Protein AF-A0A524JXN1-F1 (afdb_monomer)

Solvent-accessible surface area (backbone atoms only — not comparable to full-atom values): 16063 Å² total; per-residue (Å²): 134,87,81,88,83,81,81,78,78,77,78,81,75,82,72,80,74,78,75,79,72,77,83,69,87,77,43,35,33,44,43,45,56,36,67,50,57,51,74,46,39,46,63,44,69,42,72,39,38,37,41,40,37,26,65,34,93,57,58,44,19,56,93,66,40,25,27,41,31,38,32,37,18,35,86,88,64,50,80,74,42,74,84,53,71,78,37,71,47,94,59,74,28,41,55,76,33,71,41,75,52,75,44,83,42,68,55,98,61,77,64,46,61,36,35,32,42,35,33,44,31,34,71,98,76,46,46,29,63,83,72,58,20,44,59,26,62,34,36,38,40,36,38,62,52,86,41,73,68,47,40,70,74,66,42,86,61,77,74,84,78,88,41,70,73,65,44,52,46,56,52,55,53,49,43,52,52,66,62,26,54,37,65,53,98,87,37,87,54,43,46,28,74,43,99,87,42,85,32,32,30,38,53,53,47,25,76,44,36,75,62,46,61,66,73,44,66,63,70,65,54,49,54,40,52,46,57,48,64,78,51,44,41,99,87,66,48,49,48,41,30,44,36,94,86,71,53,66,51,64,72,94,84,72,84,56,37,57,58,19,46,51,52,30,48,49,58,51,34,77,79,42,58,74,82,82,109

Radius of gyration: 23.09 Å; Cα contacts (8 Å, |Δi|>4): 466; chains: 1; bounding box: 64×48×70 Å

Sequence (277 aa):
MMSIWRRGRRLVIFISALLLFANLQGAGVHISCAPFQATARQGEKIILNFTVSNRSAYTLNQAGNFFISYHVRDLSGRLVRFDNRRFSLPLTVKPGSTAHFSLPVYFSLGPGNYRLEWDLVREGEFWGLDKKWESCFFRLRLLPLVAPDFRKAWLPTVYESGREWLDREQYLLRQVFLNNEIRWRGKFFGFAAGTTYPQVWIRDAATMMLYARFFYPLPILQEMVDRFFLRQGLDGQIQDWIDTVGRCDKNTVETDQESSLVLAAFQLALCDRGWLD

Nearest PDB structures (foldseek):
  5vi0-assembly2_B  TM=5.251E-01  e=8.628E-06  Pseudomonas fluorescens
  5vi0-assembly1_A  TM=5.003E-01  e=1.238E-05  Pseudomonas fluorescens
  2f1e-assembly1_A  TM=4.031E-01  e=6.163E-04  Xanthomonas citri
  8bf9-assembly1_A  TM=3.695E-01  e=7.563E-02  Ovis aries
  4ni6-assembly1_A  TM=4.070E-01  e=1.085E-01  Clostridium perfringens B str. ATCC 3626

pLDDT: mean 88.5, std 18.13, range [25.53, 98.44]

Structure (mmCIF, N/CA/C/O backbone):
data_AF-A0A524JXN1-F1
#
_entry.id   AF-A0A524JXN1-F1
#
loop_
_atom_site.group_PDB
_atom_site.id
_atom_site.type_symbol
_atom_site.label_atom_id
_atom_site.label_alt_id
_atom_site.label_comp_id
_atom_site.label_asym_id
_atom_site.label_entity_id
_atom_site.label_seq_id
_atom_site.pdbx_PDB_ins_code
_atom_site.Cartn_x
_atom_site.Cartn_y
_atom_site.Cartn_z
_atom_site.occupancy
_atom_site.B_iso_or_equiv
_atom_site.auth_seq_id
_atom_site.auth_comp_id
_atom_site.auth_asym_id
_atom_site.auth_atom_id
_atom_site.pdbx_PDB_model_num
ATOM 1 N N . MET A 1 1 ? -11.113 27.481 -40.063 1.00 34.84 1 MET A N 1
ATOM 2 C CA . MET A 1 1 ? -11.241 26.018 -39.853 1.00 34.84 1 MET A CA 1
ATOM 3 C C . MET A 1 1 ? -10.382 25.655 -38.645 1.00 34.84 1 MET A C 1
ATOM 5 O O . MET A 1 1 ? -9.172 25.731 -38.751 1.00 34.84 1 MET A O 1
ATOM 9 N N . MET A 1 2 ? -10.927 25.709 -37.421 1.00 25.53 2 MET A N 1
ATOM 10 C CA . MET A 1 2 ? -11.535 24.580 -36.670 1.00 25.53 2 MET A CA 1
ATOM 11 C C . MET A 1 2 ? -10.549 23.399 -36.523 1.00 25.53 2 MET A C 1
ATOM 13 O O . MET A 1 2 ? -10.052 22.926 -37.527 1.00 25.53 2 MET A O 1
ATOM 17 N N . SER A 1 3 ? -10.216 22.861 -35.346 1.00 26.61 3 SER A N 1
ATOM 18 C CA . SER A 1 3 ? -10.934 22.857 -34.070 1.00 26.61 3 SER A CA 1
ATOM 19 C C . SER A 1 3 ? -10.000 22.794 -32.857 1.00 26.61 3 SER A C 1
ATOM 21 O O . SER A 1 3 ? -9.021 22.053 -32.828 1.00 26.61 3 SER A O 1
ATOM 23 N N . ILE A 1 4 ? -10.410 23.524 -31.827 1.00 31.03 4 ILE A N 1
ATOM 24 C CA . ILE A 1 4 ? -9.903 23.555 -30.458 1.00 31.03 4 ILE A CA 1
ATOM 25 C C . ILE A 1 4 ? -10.278 22.249 -29.738 1.00 31.03 4 ILE A C 1
ATOM 27 O O . ILE A 1 4 ? -11.462 21.960 -29.576 1.00 31.03 4 ILE A O 1
ATOM 31 N N . TRP A 1 5 ? -9.295 21.500 -29.229 1.00 27.20 5 TRP A N 1
ATOM 32 C CA . TRP A 1 5 ? -9.529 20.435 -28.246 1.00 27.20 5 TRP A CA 1
ATOM 33 C C . TRP A 1 5 ? -9.333 20.988 -26.829 1.00 27.20 5 TRP A C 1
ATOM 35 O O . TRP A 1 5 ? -8.230 21.044 -26.286 1.00 27.20 5 TRP A O 1
ATOM 45 N N . ARG A 1 6 ? -10.440 21.423 -26.216 1.00 29.52 6 ARG A N 1
ATOM 46 C CA . ARG A 1 6 ? -10.522 21.744 -24.785 1.00 29.52 6 ARG A CA 1
ATOM 47 C C . ARG A 1 6 ? -10.419 20.446 -23.975 1.00 29.52 6 ARG A C 1
ATOM 49 O O . ARG A 1 6 ? -11.383 19.692 -23.883 1.00 29.52 6 ARG A O 1
ATOM 56 N N . ARG A 1 7 ? -9.277 20.204 -23.320 1.00 35.59 7 ARG A N 1
ATOM 57 C CA . ARG A 1 7 ? -9.208 19.264 -22.187 1.00 35.59 7 ARG A CA 1
ATOM 58 C C . ARG A 1 7 ? -10.004 19.857 -21.025 1.00 35.59 7 ARG A C 1
ATOM 60 O O . ARG A 1 7 ? -9.561 20.808 -20.383 1.00 35.59 7 ARG A O 1
ATOM 67 N N . GLY A 1 8 ? -11.186 19.302 -20.771 1.00 27.05 8 GLY A N 1
ATOM 68 C CA . GLY A 1 8 ? -11.997 19.634 -19.607 1.00 27.05 8 GLY A CA 1
ATOM 69 C C . GLY A 1 8 ? -11.236 19.331 -18.318 1.00 27.05 8 GLY A C 1
ATOM 70 O O . GLY A 1 8 ? -11.084 18.173 -17.933 1.00 27.05 8 GLY A O 1
ATOM 71 N N . ARG A 1 9 ? -10.763 20.380 -17.639 1.00 32.81 9 ARG A N 1
ATOM 72 C CA . ARG A 1 9 ? -10.376 20.313 -16.230 1.00 32.81 9 ARG A CA 1
ATOM 73 C C . ARG A 1 9 ? -11.643 20.013 -15.433 1.00 32.81 9 ARG A C 1
ATOM 75 O O . ARG A 1 9 ? -12.470 20.898 -15.236 1.00 32.81 9 ARG A O 1
ATOM 82 N N . ARG A 1 10 ? -11.820 18.765 -14.995 1.00 31.06 10 ARG A N 1
ATOM 83 C CA . ARG A 1 10 ? -12.787 18.461 -13.937 1.00 31.06 10 ARG A CA 1
ATOM 84 C C . ARG A 1 10 ? -12.255 19.094 -12.657 1.00 31.06 10 ARG A C 1
ATOM 86 O O . ARG A 1 10 ? -11.271 18.630 -12.090 1.00 31.06 10 ARG A O 1
ATOM 93 N N . LEU A 1 11 ? -12.883 20.196 -12.269 1.00 26.95 11 LEU A N 1
ATOM 94 C CA . LEU A 1 11 ? -12.736 20.820 -10.967 1.00 26.95 11 LEU A CA 1
ATOM 95 C C . LEU A 1 11 ? -13.152 19.775 -9.920 1.00 26.95 11 LEU A C 1
ATOM 97 O O . LEU A 1 11 ? -14.331 19.448 -9.802 1.00 26.95 11 LEU A O 1
ATOM 101 N N . VAL A 1 12 ? -12.187 19.186 -9.216 1.00 31.53 12 VAL A N 1
ATOM 102 C CA . VAL A 1 12 ? -12.475 18.385 -8.023 1.00 31.53 12 VAL A CA 1
ATOM 103 C C . VAL A 1 12 ? -12.782 19.389 -6.923 1.00 31.53 12 VAL A C 1
ATOM 105 O O . VAL A 1 12 ? -11.881 19.925 -6.284 1.00 31.53 12 VAL A O 1
ATOM 108 N N . ILE A 1 13 ? -14.062 19.714 -6.764 1.00 28.22 13 ILE A N 1
ATOM 109 C CA . ILE A 1 13 ? -14.533 20.457 -5.600 1.00 28.22 13 ILE A CA 1
ATOM 110 C C . ILE A 1 13 ? -14.408 19.490 -4.421 1.00 28.22 13 ILE A C 1
ATOM 112 O O . ILE A 1 13 ? -15.157 18.517 -4.329 1.00 28.22 13 ILE A O 1
ATOM 116 N N . PHE A 1 14 ? -13.443 19.736 -3.535 1.00 28.77 14 PHE A N 1
ATOM 117 C CA . PHE A 1 14 ? -13.463 19.169 -2.191 1.00 28.77 14 PHE A CA 1
ATOM 118 C C . PHE A 1 14 ? -14.647 19.802 -1.461 1.00 28.77 14 PHE A C 1
ATOM 120 O O . PHE A 1 14 ? -14.524 20.843 -0.823 1.00 28.77 14 PHE A O 1
ATOM 127 N N . ILE A 1 15 ? -15.825 19.196 -1.594 1.00 30.64 15 ILE A N 1
ATOM 128 C CA . ILE A 1 15 ? -16.885 19.422 -0.622 1.00 30.64 15 ILE A CA 1
ATOM 129 C C . ILE A 1 15 ? -16.424 18.665 0.615 1.00 30.64 15 ILE A C 1
ATOM 131 O O . ILE A 1 15 ? -16.532 17.440 0.686 1.00 30.64 15 ILE A O 1
ATOM 135 N N . SER A 1 16 ? -15.846 19.400 1.560 1.00 30.48 16 SER A N 1
ATOM 136 C CA . SER A 1 16 ? -15.695 18.963 2.939 1.00 30.48 16 SER A CA 1
ATOM 137 C C . SER A 1 16 ? -17.097 18.677 3.463 1.00 30.48 16 SER A C 1
ATOM 139 O O . SER A 1 16 ? -17.778 19.564 3.972 1.00 30.48 16 SER A O 1
ATOM 141 N N . ALA A 1 17 ? -17.580 17.453 3.258 1.00 34.56 17 ALA A N 1
ATOM 142 C CA . ALA A 1 17 ? -18.771 16.978 3.925 1.00 34.56 17 ALA A CA 1
ATOM 143 C C . ALA A 1 17 ? -18.414 16.926 5.411 1.00 34.56 17 ALA A C 1
ATOM 145 O O . ALA A 1 17 ? -17.758 15.991 5.870 1.00 34.56 17 ALA A O 1
ATOM 146 N N . LEU A 1 18 ? -18.789 17.979 6.140 1.00 34.72 18 LEU A N 1
ATOM 147 C CA . LEU A 1 18 ? -18.907 17.934 7.586 1.00 34.72 18 LEU A CA 1
ATOM 148 C C . LEU A 1 18 ? -19.929 16.827 7.864 1.00 34.72 18 LEU A C 1
ATOM 150 O O . LEU A 1 18 ? -21.137 17.027 7.749 1.00 34.72 18 LEU A O 1
ATOM 154 N N . LEU A 1 19 ? -19.436 15.616 8.116 1.00 41.47 19 LEU A N 1
ATOM 155 C CA . LEU A 1 19 ? -20.255 14.540 8.640 1.00 41.47 19 LEU A CA 1
ATOM 156 C C . LEU A 1 19 ? -20.733 15.023 10.006 1.00 41.47 19 LEU A C 1
ATOM 158 O O . LEU A 1 19 ? -19.951 15.145 10.946 1.00 41.47 19 LEU A O 1
ATOM 162 N N . LEU A 1 20 ? -22.016 15.367 10.074 1.00 38.31 20 LEU A N 1
ATOM 163 C CA . LEU A 1 20 ? -22.743 15.537 11.320 1.00 38.31 20 LEU A CA 1
ATOM 164 C C . LEU A 1 20 ? -22.621 14.217 12.082 1.00 38.31 20 LEU A C 1
ATOM 166 O O . LEU A 1 20 ? -23.307 13.242 11.777 1.00 38.31 20 LEU A O 1
ATOM 170 N N . PHE A 1 21 ? -21.691 14.180 13.034 1.00 40.50 21 PHE A N 1
ATOM 171 C CA . PHE A 1 21 ? -21.604 13.117 14.016 1.00 40.50 21 PHE A CA 1
ATOM 172 C C . PHE A 1 21 ? -22.933 13.094 14.767 1.00 40.50 21 PHE A C 1
ATOM 174 O O . PHE A 1 21 ? -23.274 14.039 15.480 1.00 40.50 21 PHE A O 1
ATOM 181 N N . ALA A 1 22 ? -23.701 12.020 14.596 1.00 41.78 22 ALA A N 1
ATOM 182 C CA . ALA A 1 22 ? -24.711 11.681 15.579 1.00 41.78 22 ALA A CA 1
ATOM 183 C C . ALA A 1 22 ? -23.966 11.506 16.908 1.00 41.78 22 ALA A C 1
ATOM 185 O O . ALA A 1 22 ? -23.085 10.659 17.030 1.00 41.78 22 ALA A O 1
ATOM 186 N N . ASN A 1 23 ? -24.260 12.390 17.856 1.00 38.53 23 ASN A N 1
ATOM 187 C CA . ASN A 1 23 ? -23.652 12.446 19.176 1.00 38.53 23 ASN A CA 1
ATOM 188 C C . ASN A 1 23 ? -24.003 11.153 19.939 1.00 38.53 23 ASN A C 1
ATOM 190 O O . ASN A 1 23 ? -25.015 11.092 20.635 1.00 38.53 23 ASN A O 1
ATOM 194 N N . LEU A 1 24 ? -23.188 10.103 19.807 1.00 47.62 24 LEU A N 1
ATOM 195 C CA . LEU A 1 24 ? -23.194 8.970 20.732 1.00 47.62 24 LEU A CA 1
ATOM 196 C C . LEU A 1 24 ? -22.523 9.437 22.028 1.00 47.62 24 LEU A C 1
ATOM 198 O O . LEU A 1 24 ? -21.344 9.191 22.281 1.00 47.62 24 LEU A O 1
ATOM 202 N N . GLN A 1 25 ? -23.273 10.174 22.850 1.00 46.78 25 GLN A N 1
ATOM 203 C CA . GLN A 1 25 ? -22.868 10.472 24.220 1.00 46.78 25 GLN A CA 1
ATOM 204 C C . GLN A 1 25 ? -22.718 9.139 24.975 1.00 46.78 25 GLN A C 1
ATOM 206 O O . GLN A 1 25 ? -23.707 8.555 25.404 1.00 46.78 25 GLN A O 1
ATOM 211 N N . GLY A 1 26 ? -21.487 8.625 25.096 1.00 64.06 26 GLY A N 1
ATOM 212 C CA . GLY A 1 26 ? -21.174 7.477 25.958 1.00 64.06 26 GLY A CA 1
ATOM 213 C C . GLY A 1 26 ? -20.164 6.452 25.432 1.00 64.06 26 GLY A C 1
ATOM 214 O O . GLY A 1 26 ? -19.731 5.607 26.213 1.00 64.06 26 GLY A O 1
ATOM 215 N N . ALA A 1 27 ? -19.754 6.495 24.159 1.00 77.88 27 ALA A N 1
ATOM 216 C CA . ALA A 1 27 ? -18.771 5.532 23.657 1.00 77.88 27 ALA A CA 1
ATOM 217 C C . ALA A 1 27 ? -17.373 5.790 24.249 1.00 77.88 27 ALA A C 1
ATOM 219 O O . ALA A 1 27 ? -16.834 6.898 24.171 1.00 77.88 27 ALA A O 1
ATOM 220 N N . GLY A 1 28 ? -16.766 4.746 24.825 1.00 91.50 28 GLY A N 1
ATOM 221 C CA . GLY A 1 28 ? -15.412 4.815 25.382 1.00 91.50 28 GLY A CA 1
ATOM 222 C C . GLY A 1 28 ? -14.330 5.001 24.315 1.00 91.50 28 GLY A C 1
ATOM 223 O O . GLY A 1 28 ? -13.304 5.611 24.591 1.00 91.50 28 GLY A O 1
ATOM 224 N N . VAL A 1 29 ? -14.551 4.542 23.084 1.00 96.94 29 VAL A N 1
ATOM 225 C CA . VAL A 1 29 ? -13.662 4.807 21.946 1.00 96.94 29 VAL A CA 1
ATOM 226 C C . VAL A 1 29 ? -14.502 5.209 20.742 1.00 96.94 29 VAL A C 1
ATOM 228 O O . VAL A 1 29 ? -15.531 4.595 20.464 1.00 96.94 29 VAL A O 1
ATOM 231 N N . HIS A 1 30 ? -14.045 6.244 20.042 1.00 97.06 30 HIS A N 1
ATOM 232 C CA . HIS A 1 30 ? -14.595 6.697 18.773 1.00 97.06 30 HIS A CA 1
ATOM 233 C C . HIS A 1 30 ? -13.582 6.433 17.657 1.00 97.06 30 HIS A C 1
ATOM 235 O O . HIS A 1 30 ? -12.417 6.822 17.777 1.00 97.06 30 HIS A O 1
ATOM 241 N N . ILE A 1 31 ? -14.023 5.806 16.569 1.00 97.38 31 ILE A N 1
ATOM 242 C CA . ILE A 1 31 ? -13.213 5.548 15.377 1.00 97.38 31 ILE A CA 1
ATOM 243 C C . ILE A 1 31 ? -13.906 6.129 14.147 1.00 97.38 31 ILE A C 1
ATOM 245 O O . ILE A 1 31 ? -15.112 5.994 13.966 1.00 97.38 31 ILE A O 1
ATOM 249 N N . SER A 1 32 ? -13.134 6.749 13.264 1.00 97.88 32 SER A N 1
ATOM 250 C CA . SER A 1 32 ? -13.584 7.113 11.922 1.00 97.88 32 SER A CA 1
ATOM 251 C C . SER A 1 32 ? -12.504 6.793 10.897 1.00 97.88 32 SER A C 1
ATOM 253 O O . SER A 1 32 ? -11.315 6.787 11.224 1.00 97.88 32 SER A O 1
ATOM 255 N N . CYS A 1 33 ? -12.917 6.511 9.659 1.00 97.56 33 CYS A N 1
ATOM 256 C CA . CYS A 1 33 ? -12.007 6.248 8.552 1.00 97.56 33 CYS A CA 1
ATOM 257 C C . CYS A 1 33 ? -12.350 7.085 7.315 1.00 97.56 33 CYS A C 1
ATOM 259 O O . CYS A 1 33 ? -13.511 7.407 7.053 1.00 97.56 33 CYS A O 1
ATOM 261 N N . ALA A 1 34 ? -11.320 7.428 6.546 1.00 97.75 34 ALA A N 1
ATOM 262 C CA . ALA A 1 34 ? -11.426 8.100 5.261 1.00 97.75 34 ALA A CA 1
ATOM 263 C C . ALA A 1 34 ? -10.455 7.473 4.237 1.00 97.75 34 ALA A C 1
ATOM 265 O O . ALA A 1 34 ? -9.345 7.103 4.612 1.00 97.75 34 ALA A O 1
ATOM 266 N N . PRO A 1 35 ? -10.807 7.401 2.943 1.00 97.81 35 PRO A N 1
ATOM 267 C CA . PRO A 1 35 ? -12.130 7.702 2.398 1.00 97.81 35 PRO A CA 1
ATOM 268 C C . PRO A 1 35 ? -13.188 6.724 2.931 1.00 97.81 35 PRO A C 1
ATOM 270 O O . PRO A 1 35 ? -12.857 5.612 3.315 1.00 97.81 35 PRO A O 1
ATOM 273 N N . PHE A 1 36 ? -14.464 7.121 2.942 1.00 96.75 36 PHE A N 1
ATOM 274 C CA . PHE A 1 36 ? -15.570 6.242 3.363 1.00 96.75 36 PHE A CA 1
ATOM 275 C C . PHE A 1 36 ? -16.002 5.259 2.262 1.00 96.75 36 PHE A C 1
ATOM 277 O O . PHE A 1 36 ? -16.818 4.366 2.496 1.00 96.75 36 PHE A O 1
ATOM 284 N N . GLN A 1 37 ? -15.490 5.429 1.040 1.00 97.69 37 GLN A N 1
ATOM 285 C CA . GLN A 1 37 ? -15.728 4.518 -0.070 1.00 97.69 37 GLN A CA 1
ATOM 286 C C . GLN A 1 37 ? -14.569 4.512 -1.066 1.00 97.69 37 GLN A C 1
ATOM 288 O O . GLN A 1 37 ? -13.918 5.539 -1.263 1.00 97.69 37 GLN A O 1
ATOM 293 N N . ALA A 1 38 ? -14.361 3.388 -1.748 1.00 97.69 38 ALA A N 1
ATOM 294 C CA . ALA A 1 38 ? -13.476 3.312 -2.904 1.00 97.69 38 ALA A CA 1
ATOM 295 C C . ALA A 1 38 ? -13.907 2.221 -3.892 1.00 97.69 38 ALA A C 1
ATOM 297 O O . ALA A 1 38 ? -14.612 1.269 -3.550 1.00 97.69 38 ALA A O 1
ATOM 298 N N . THR A 1 39 ? -13.441 2.362 -5.131 1.00 97.38 39 THR A N 1
ATOM 299 C CA . THR A 1 39 ? -13.364 1.256 -6.089 1.00 97.38 39 THR A CA 1
ATOM 300 C C . THR A 1 39 ? -11.902 0.861 -6.216 1.00 97.38 39 THR A C 1
ATOM 302 O O . THR A 1 39 ? -11.065 1.743 -6.383 1.00 97.38 39 THR A O 1
ATOM 305 N N . ALA A 1 40 ? -11.613 -0.431 -6.133 1.00 96.56 40 ALA A N 1
ATOM 306 C CA . ALA A 1 40 ? -10.267 -0.978 -6.261 1.00 96.56 40 ALA A CA 1
ATOM 307 C C . ALA A 1 40 ? -10.325 -2.342 -6.948 1.00 96.56 40 ALA A C 1
ATOM 309 O O . ALA A 1 40 ? -11.390 -2.958 -7.017 1.00 96.56 40 ALA A O 1
ATOM 310 N N . ARG A 1 41 ? -9.197 -2.838 -7.448 1.00 95.19 41 ARG A N 1
ATOM 311 C CA . ARG A 1 41 ? -9.062 -4.222 -7.924 1.00 95.19 41 ARG A CA 1
ATOM 312 C C . ARG A 1 41 ? -8.585 -5.154 -6.822 1.00 95.19 41 ARG A C 1
ATOM 314 O O . ARG A 1 41 ? -7.998 -4.730 -5.831 1.00 95.19 41 ARG A O 1
ATOM 321 N N . GLN A 1 42 ? -8.826 -6.450 -6.996 1.00 94.62 42 GLN A N 1
ATOM 322 C CA . GLN A 1 42 ? -8.218 -7.466 -6.140 1.00 94.62 42 GLN A CA 1
ATOM 323 C C . GLN A 1 42 ? -6.696 -7.281 -6.087 1.00 94.62 42 GLN A C 1
ATOM 325 O O . GLN A 1 42 ? -6.045 -7.097 -7.113 1.00 94.62 42 GLN A O 1
ATOM 330 N N . GLY A 1 43 ? -6.141 -7.309 -4.876 1.00 92.31 43 GLY A N 1
ATOM 331 C CA . GLY A 1 43 ? -4.717 -7.073 -4.643 1.00 92.31 43 GLY A CA 1
ATOM 332 C C . GLY A 1 43 ? -4.284 -5.605 -4.693 1.00 92.31 43 GLY A C 1
ATOM 333 O O . GLY A 1 43 ? -3.153 -5.327 -4.314 1.00 92.31 43 GLY A O 1
ATOM 334 N N . GLU A 1 44 ? -5.131 -4.656 -5.097 1.00 94.81 44 GLU A N 1
ATOM 335 C CA . GLU A 1 44 ? -4.793 -3.229 -5.081 1.00 94.81 44 GLU A CA 1
ATOM 336 C C . GLU A 1 44 ? -4.729 -2.684 -3.647 1.00 94.81 44 GLU A C 1
ATOM 338 O O . GLU A 1 44 ? -5.602 -2.952 -2.816 1.00 94.81 44 GLU A O 1
ATOM 343 N N . LYS A 1 45 ? -3.669 -1.921 -3.356 1.00 93.94 45 LYS A N 1
ATOM 344 C CA . LYS A 1 45 ? -3.460 -1.255 -2.067 1.00 93.94 45 LYS A CA 1
ATOM 345 C C . LYS A 1 45 ? -4.377 -0.041 -1.937 1.00 93.94 45 LYS A C 1
ATOM 347 O O . LYS A 1 45 ? -4.270 0.898 -2.721 1.00 93.94 45 LYS A O 1
ATOM 352 N N . ILE A 1 46 ? -5.187 0.002 -0.883 1.00 95.25 46 ILE A N 1
ATOM 353 C CA . ILE A 1 46 ? -5.942 1.199 -0.487 1.00 95.25 46 ILE A CA 1
ATOM 354 C C . ILE A 1 46 ? -5.331 1.767 0.789 1.00 95.25 46 ILE A C 1
ATOM 356 O O . ILE A 1 46 ? -5.108 1.036 1.750 1.00 95.25 46 ILE A O 1
ATOM 360 N N . ILE A 1 47 ? -5.082 3.075 0.821 1.00 94.56 47 ILE A N 1
ATOM 361 C CA . ILE A 1 47 ? -4.691 3.765 2.052 1.00 94.56 47 ILE A CA 1
ATOM 362 C C . ILE A 1 47 ? -5.953 4.260 2.757 1.00 94.56 47 ILE A C 1
ATOM 364 O O . ILE A 1 47 ? -6.676 5.095 2.211 1.00 94.56 47 ILE A O 1
ATOM 368 N N . LEU A 1 48 ? -6.206 3.752 3.963 1.00 97.50 48 LEU A N 1
ATOM 369 C CA . LEU A 1 48 ? -7.262 4.248 4.843 1.00 97.50 48 LEU A CA 1
ATOM 370 C C . LEU A 1 48 ? -6.654 5.093 5.959 1.00 97.50 48 LEU A C 1
ATOM 372 O O . LEU A 1 48 ? -5.765 4.642 6.677 1.00 97.50 48 LEU A O 1
ATOM 376 N N . ASN A 1 49 ? -7.150 6.314 6.108 1.00 98.12 49 ASN A N 1
ATOM 377 C CA . ASN A 1 49 ? -6.794 7.233 7.179 1.00 98.12 49 ASN A CA 1
ATOM 378 C C . ASN A 1 49 ? -7.776 7.058 8.327 1.00 98.12 49 ASN A C 1
ATOM 380 O O . ASN A 1 49 ? -8.974 7.253 8.137 1.00 98.12 49 ASN A O 1
ATOM 384 N N . PHE A 1 50 ? -7.269 6.724 9.505 1.00 98.44 50 PHE A N 1
ATOM 385 C CA . PHE A 1 50 ? -8.050 6.547 10.715 1.00 98.44 50 PHE A CA 1
ATOM 386 C C . PHE A 1 50 ? -7.866 7.728 11.657 1.00 98.44 50 PHE A C 1
ATOM 388 O O . PHE A 1 50 ? -6.764 8.252 11.816 1.00 98.44 50 PHE A O 1
ATOM 395 N N . THR A 1 51 ? -8.959 8.104 12.312 1.00 98.44 51 THR A N 1
ATOM 396 C CA . THR A 1 51 ? -8.951 8.938 13.512 1.00 98.44 51 THR A CA 1
ATOM 397 C C . THR A 1 51 ? -9.528 8.116 14.652 1.00 98.44 51 THR A C 1
ATOM 399 O O . THR A 1 51 ? -10.670 7.667 14.561 1.00 98.44 51 THR A O 1
ATOM 402 N N . VAL A 1 52 ? -8.744 7.921 15.712 1.00 98.25 52 VAL A N 1
ATOM 403 C CA . VAL A 1 52 ? -9.143 7.166 16.906 1.00 98.25 52 VAL A CA 1
ATOM 404 C C . VAL A 1 52 ? -9.095 8.099 18.106 1.00 98.25 52 VAL A C 1
ATOM 406 O O . VAL A 1 52 ? -8.018 8.555 18.483 1.00 98.25 52 VAL A O 1
ATOM 409 N N . SER A 1 53 ? -10.250 8.376 18.707 1.00 97.94 53 SER A N 1
ATOM 410 C CA . SER A 1 53 ? -10.373 9.142 19.947 1.00 97.94 53 SER A CA 1
ATOM 411 C C . SER A 1 53 ? -10.668 8.197 21.103 1.00 97.94 53 SER A C 1
ATOM 413 O O . SER A 1 53 ? -11.640 7.442 21.067 1.00 97.94 53 SER A O 1
ATOM 415 N N . ASN A 1 54 ? -9.822 8.224 22.126 1.00 98.00 54 ASN A N 1
ATOM 416 C CA . ASN A 1 54 ? -9.902 7.311 23.253 1.00 98.00 54 ASN A CA 1
ATOM 417 C C . ASN A 1 54 ? -10.379 8.043 24.509 1.00 98.00 54 ASN A C 1
ATOM 419 O O . ASN A 1 54 ? -9.647 8.834 25.094 1.00 98.00 54 ASN A O 1
ATOM 423 N N . ARG A 1 55 ? -11.596 7.743 24.953 1.00 96.38 55 ARG A N 1
ATOM 424 C CA . ARG A 1 55 ? -12.174 8.191 26.231 1.00 96.38 55 ARG A CA 1
ATOM 425 C C . ARG A 1 55 ? -12.262 7.057 27.259 1.00 96.38 55 ARG A C 1
ATOM 427 O O . ARG A 1 55 ? -12.827 7.240 28.332 1.00 96.38 55 ARG A O 1
ATOM 434 N N . SER A 1 56 ? -11.743 5.880 26.926 1.00 95.81 56 SER A N 1
ATOM 435 C CA . SER A 1 56 ? -11.719 4.718 27.802 1.00 95.81 56 SER A CA 1
ATOM 436 C C . SER A 1 56 ? -10.541 4.803 28.774 1.00 95.81 56 SER A C 1
ATOM 438 O O . SER A 1 56 ? -9.643 5.629 28.617 1.00 95.81 56 SER A O 1
ATOM 440 N N . ALA A 1 57 ? -10.513 3.907 29.760 1.00 95.81 57 ALA A N 1
ATOM 441 C CA . ALA A 1 57 ? -9.380 3.773 30.675 1.00 95.81 57 ALA A CA 1
ATOM 442 C C . ALA A 1 57 ? -8.174 3.031 30.057 1.00 95.81 57 ALA A C 1
ATOM 444 O O . ALA A 1 57 ? -7.103 2.991 30.660 1.00 95.81 57 ALA A O 1
ATOM 445 N N . TYR A 1 58 ? -8.323 2.429 28.872 1.00 97.06 58 TYR A N 1
ATOM 446 C CA . TYR A 1 58 ? -7.271 1.630 28.244 1.00 97.06 58 TYR A CA 1
ATOM 447 C C . TYR A 1 58 ? -6.252 2.506 27.515 1.00 97.06 58 TYR A C 1
ATOM 449 O O . TYR A 1 58 ? -6.608 3.507 26.904 1.00 97.06 58 TYR A O 1
ATOM 457 N N . THR A 1 59 ? -4.985 2.094 27.499 1.00 97.94 59 THR A N 1
ATOM 458 C CA . THR A 1 59 ? -4.001 2.624 26.543 1.00 97.94 59 THR A CA 1
ATOM 459 C C . THR A 1 59 ? -4.025 1.748 25.294 1.00 97.94 59 THR A C 1
ATOM 461 O O . THR A 1 59 ? -3.690 0.569 25.370 1.00 97.94 59 THR A O 1
ATOM 464 N N . LEU A 1 60 ? -4.438 2.306 24.152 1.00 98.19 60 LEU A N 1
ATOM 465 C CA . LEU A 1 60 ? -4.620 1.544 22.914 1.00 98.19 60 LEU A CA 1
ATOM 466 C C . LEU A 1 60 ? -3.296 1.483 22.152 1.00 98.19 60 LEU A C 1
ATOM 468 O O . LEU A 1 60 ? -2.869 2.469 21.547 1.00 98.19 60 LEU A O 1
ATOM 472 N N . ASN A 1 61 ? -2.626 0.337 22.215 1.00 97.69 61 ASN A N 1
ATOM 473 C CA . ASN A 1 61 ? -1.413 0.037 21.462 1.00 97.69 61 ASN A CA 1
ATOM 474 C C . ASN A 1 61 ? -1.182 -1.481 21.379 1.00 97.69 61 ASN A C 1
ATOM 476 O O . ASN A 1 61 ? -1.894 -2.270 22.001 1.00 97.69 61 ASN A O 1
ATOM 480 N N . GLN A 1 62 ? -0.150 -1.883 20.636 1.00 95.50 62 GLN A N 1
ATOM 481 C CA . GLN A 1 62 ? 0.196 -3.294 20.454 1.00 95.50 62 GLN A CA 1
ATOM 482 C C . GLN A 1 62 ? 0.597 -3.993 21.766 1.00 95.50 62 GLN A C 1
ATOM 484 O O . GLN A 1 62 ? 0.250 -5.152 21.956 1.00 95.50 62 GLN A O 1
ATOM 489 N N . ALA A 1 63 ? 1.276 -3.304 22.692 1.00 96.06 63 ALA A N 1
ATOM 490 C CA . ALA A 1 63 ? 1.649 -3.880 23.991 1.00 96.06 63 ALA A CA 1
ATOM 491 C C . ALA A 1 63 ? 0.420 -4.216 24.858 1.00 96.06 63 ALA A C 1
ATOM 493 O O . ALA A 1 63 ? 0.420 -5.210 25.575 1.00 96.06 63 ALA A O 1
ATOM 494 N N . GLY A 1 64 ? -0.647 -3.418 24.749 1.00 96.12 64 GLY A N 1
ATOM 495 C CA . GLY A 1 64 ? -1.957 -3.686 25.347 1.00 96.12 64 GLY A CA 1
ATOM 496 C C . GLY A 1 64 ? -2.821 -4.675 24.557 1.00 96.12 64 GLY A C 1
ATOM 497 O O . GLY A 1 64 ? -4.000 -4.825 24.875 1.00 96.12 64 GLY A O 1
ATOM 498 N N . ASN A 1 65 ? -2.254 -5.328 23.537 1.00 97.31 65 ASN A N 1
ATOM 499 C CA . ASN A 1 65 ? -2.919 -6.278 22.648 1.00 97.31 65 ASN A CA 1
ATOM 500 C C . ASN A 1 65 ? -4.076 -5.674 21.829 1.00 97.31 65 ASN A C 1
ATOM 502 O O . ASN A 1 65 ? -5.027 -6.373 21.479 1.00 97.31 65 ASN A O 1
ATOM 506 N N . PHE A 1 66 ? -4.014 -4.368 21.545 1.00 98.25 66 PHE A N 1
ATOM 507 C CA . PHE A 1 66 ? -5.013 -3.674 20.735 1.00 98.25 66 PHE A CA 1
ATOM 508 C C . PHE A 1 66 ? -4.610 -3.607 19.262 1.00 98.25 66 PHE A C 1
ATOM 510 O O . PHE A 1 66 ? -3.489 -3.217 18.920 1.00 98.25 66 PHE A O 1
ATOM 517 N N . PHE A 1 67 ? -5.578 -3.890 18.394 1.00 98.31 67 PHE A N 1
ATOM 518 C CA . PHE A 1 67 ? -5.454 -3.826 16.943 1.00 98.31 67 PHE A CA 1
ATOM 519 C C . PHE A 1 67 ? -6.690 -3.179 16.324 1.00 98.31 67 PHE A C 1
ATOM 521 O O . PHE A 1 67 ? -7.766 -3.164 16.917 1.00 98.31 67 PHE A O 1
ATOM 528 N N . ILE A 1 68 ? -6.548 -2.692 15.096 1.00 97.56 68 ILE A N 1
ATOM 529 C CA . ILE A 1 68 ? -7.688 -2.426 14.218 1.00 97.56 68 ILE A CA 1
ATOM 530 C C . ILE A 1 68 ? -7.912 -3.653 13.341 1.00 97.56 68 ILE A C 1
ATOM 532 O O . ILE A 1 68 ? -6.963 -4.244 12.820 1.00 97.56 68 ILE A O 1
ATOM 536 N N . SER A 1 69 ? -9.170 -4.030 13.157 1.00 97.69 69 SER A N 1
ATOM 537 C CA . SER A 1 69 ? -9.569 -5.050 12.195 1.00 97.69 69 SER A CA 1
ATOM 538 C C . SER A 1 69 ? -10.942 -4.721 11.617 1.00 97.69 69 SER A C 1
ATOM 540 O O . SER A 1 69 ? -11.453 -3.618 11.804 1.00 97.69 69 SER A O 1
ATOM 542 N N . TYR A 1 70 ? -11.511 -5.636 10.840 1.00 97.31 70 TYR A N 1
ATOM 543 C CA . TYR A 1 70 ? -12.788 -5.406 10.190 1.00 97.31 70 TYR A CA 1
ATOM 544 C C . TYR A 1 70 ? -13.613 -6.673 10.013 1.00 97.31 70 TYR A C 1
ATOM 546 O O . TYR A 1 70 ? -13.102 -7.795 9.970 1.00 97.31 70 TYR A O 1
ATOM 554 N N . HIS A 1 71 ? -14.908 -6.468 9.820 1.00 97.12 71 HIS A N 1
ATOM 555 C CA . HIS A 1 71 ? -15.850 -7.475 9.360 1.00 97.12 71 HIS A CA 1
ATOM 556 C C . HIS A 1 71 ? -16.379 -7.093 7.983 1.00 97.12 71 HIS A C 1
ATOM 558 O O . HIS A 1 71 ? -16.624 -5.923 7.685 1.00 97.12 71 HIS A O 1
ATOM 564 N N . VAL A 1 72 ? -16.555 -8.088 7.121 1.00 97.38 72 VAL A N 1
ATOM 565 C CA . VAL A 1 72 ? -17.070 -7.892 5.767 1.00 97.38 72 VAL A CA 1
ATOM 566 C C . VAL A 1 72 ? -18.558 -8.173 5.781 1.00 97.38 72 VAL A C 1
ATOM 568 O O . VAL A 1 72 ? -18.975 -9.269 6.156 1.00 97.38 72 VAL A O 1
ATOM 571 N N . ARG A 1 73 ? -19.356 -7.216 5.318 1.00 95.81 73 ARG A N 1
ATOM 572 C CA . ARG A 1 73 ? -20.790 -7.375 5.078 1.00 95.81 73 ARG A CA 1
ATOM 573 C C . ARG A 1 73 ? -21.103 -7.142 3.606 1.00 95.81 73 ARG A C 1
ATOM 575 O O . ARG A 1 73 ? -20.391 -6.404 2.921 1.00 95.81 73 ARG A O 1
ATOM 582 N N . ASP A 1 74 ? -22.167 -7.759 3.112 1.00 91.31 74 ASP A N 1
ATOM 583 C CA . ASP A 1 74 ? -22.734 -7.390 1.816 1.00 91.31 74 ASP A CA 1
ATOM 584 C C . ASP A 1 74 ? -23.594 -6.116 1.937 1.00 91.31 74 ASP A C 1
ATOM 586 O O . ASP A 1 74 ? -23.759 -5.544 3.021 1.00 91.31 74 ASP A O 1
ATOM 590 N N . LEU A 1 75 ? -24.132 -5.633 0.813 1.00 88.25 75 LEU A N 1
ATOM 591 C CA . LEU A 1 75 ? -24.952 -4.416 0.795 1.00 88.25 75 LEU A CA 1
ATOM 592 C C . LEU A 1 75 ? -26.280 -4.556 1.556 1.00 88.25 75 LEU A C 1
ATOM 594 O O . LEU A 1 75 ? -26.851 -3.539 1.940 1.00 88.25 75 LEU A O 1
ATOM 598 N N . SER A 1 76 ? -26.749 -5.784 1.808 1.00 90.06 76 SER A N 1
ATOM 599 C CA . SER A 1 76 ? -27.928 -6.048 2.644 1.00 90.06 76 SER A CA 1
ATOM 600 C C . SER A 1 76 ? -27.606 -6.055 4.145 1.00 90.06 76 SER A C 1
ATOM 602 O O . SER A 1 76 ? -28.506 -6.143 4.972 1.00 90.06 76 SER A O 1
ATOM 604 N N . GLY A 1 77 ? -26.323 -5.937 4.511 1.00 88.50 77 GLY A N 1
ATOM 605 C CA . GLY A 1 77 ? -25.847 -5.958 5.895 1.00 88.50 77 GLY A CA 1
ATOM 606 C C . GLY A 1 77 ? -25.526 -7.357 6.428 1.00 88.50 77 GLY A C 1
ATOM 607 O O . GLY A 1 77 ? -25.019 -7.479 7.549 1.00 88.50 77 GLY A O 1
ATOM 608 N N . ARG A 1 78 ? -25.749 -8.406 5.629 1.00 91.94 78 ARG A N 1
ATOM 609 C CA . ARG A 1 78 ? -25.415 -9.783 6.000 1.00 91.94 78 ARG A CA 1
ATOM 610 C C . ARG A 1 78 ? -23.902 -9.951 6.087 1.00 91.94 78 ARG A C 1
ATOM 612 O O . ARG A 1 78 ? -23.157 -9.473 5.232 1.00 91.94 78 ARG A O 1
ATOM 619 N N . LEU A 1 79 ? -23.458 -10.642 7.131 1.00 94.19 79 LEU A N 1
ATOM 620 C CA . LEU A 1 79 ? -22.053 -10.950 7.369 1.00 94.19 79 LEU A CA 1
ATOM 621 C C . LEU A 1 79 ? -21.536 -11.921 6.297 1.00 94.19 79 LEU A C 1
ATOM 623 O O . LEU A 1 79 ? -22.068 -13.012 6.131 1.00 94.19 79 LEU A O 1
ATOM 627 N N . VAL A 1 80 ? -20.505 -11.501 5.566 1.00 93.94 80 VAL A N 1
ATOM 628 C CA . VAL A 1 80 ? -19.811 -12.291 4.536 1.00 93.94 80 VAL A CA 1
ATOM 629 C C . VAL A 1 80 ? -18.562 -12.945 5.116 1.00 93.94 80 VAL A C 1
ATOM 631 O O . VAL A 1 80 ? -18.259 -14.092 4.805 1.00 93.94 80 VAL A O 1
ATOM 634 N N . ARG A 1 81 ? -17.820 -12.212 5.951 1.00 94.94 81 ARG A N 1
ATOM 635 C CA . ARG A 1 81 ? -16.625 -12.718 6.628 1.00 94.94 81 ARG A CA 1
ATOM 636 C C . ARG A 1 81 ? -16.449 -12.005 7.960 1.00 94.94 81 ARG A C 1
ATOM 638 O O . ARG A 1 81 ? -16.261 -10.787 7.994 1.00 94.94 81 ARG A O 1
ATOM 645 N N . PHE A 1 82 ? -16.503 -12.778 9.033 1.00 93.44 82 PHE A N 1
ATOM 646 C CA . PHE A 1 82 ? -16.115 -12.339 10.366 1.00 93.44 82 PHE A CA 1
ATOM 647 C C . PHE A 1 82 ? -14.593 -12.407 10.519 1.00 93.44 82 PHE A C 1
ATOM 649 O O . PHE A 1 82 ? -13.965 -13.176 9.800 1.00 93.44 82 PHE A O 1
ATOM 656 N N . ASP A 1 83 ? -14.038 -11.624 11.445 1.00 90.19 83 ASP A N 1
ATOM 657 C CA . ASP A 1 83 ? -12.644 -11.750 11.893 1.00 90.19 83 ASP A CA 1
ATOM 658 C C . ASP A 1 83 ? -11.567 -11.704 10.777 1.00 90.19 83 ASP A C 1
ATOM 660 O O . ASP A 1 83 ? -11.140 -12.720 10.230 1.00 90.19 83 ASP A O 1
ATOM 664 N N . ASN A 1 84 ? -11.127 -10.496 10.403 1.00 94.31 84 ASN A N 1
ATOM 665 C CA . ASN A 1 84 ? -10.120 -10.306 9.351 1.00 94.31 84 ASN A CA 1
ATOM 666 C C . ASN A 1 84 ? -8.735 -9.947 9.914 1.00 94.31 84 ASN A C 1
ATOM 668 O O . ASN A 1 84 ? -8.487 -9.947 11.115 1.00 94.31 84 ASN A O 1
ATOM 672 N N . ARG A 1 85 ? -7.791 -9.626 9.022 1.00 94.81 85 ARG A N 1
ATOM 673 C CA . ARG A 1 85 ? -6.416 -9.253 9.378 1.00 94.81 85 ARG A CA 1
ATOM 674 C C . ARG A 1 85 ? -6.367 -8.214 10.508 1.00 94.81 85 ARG A C 1
ATOM 676 O O . ARG A 1 85 ? -7.126 -7.241 10.501 1.00 94.81 85 ARG A O 1
ATOM 683 N N . ARG A 1 86 ? -5.432 -8.409 11.440 1.00 96.19 86 ARG A N 1
ATOM 684 C CA . ARG A 1 86 ? -5.064 -7.432 12.468 1.00 96.19 86 ARG A CA 1
ATOM 685 C C . ARG A 1 86 ? -4.073 -6.414 11.923 1.00 96.19 86 ARG A C 1
ATOM 687 O O . ARG A 1 86 ? -3.108 -6.771 11.245 1.00 96.19 86 ARG A O 1
ATOM 694 N N . PHE A 1 87 ? -4.312 -5.152 12.249 1.00 95.62 87 PHE A N 1
ATOM 695 C CA . PHE A 1 87 ? -3.407 -4.046 11.983 1.00 95.62 87 PHE A CA 1
ATOM 696 C C . PHE A 1 87 ? -2.986 -3.437 13.317 1.00 95.62 87 PHE A C 1
ATOM 698 O O . PHE A 1 87 ? -3.831 -2.943 14.068 1.00 95.62 87 PHE A O 1
ATOM 705 N N . SER A 1 88 ? -1.687 -3.477 13.618 1.00 94.69 88 SER A N 1
ATOM 706 C CA . SER A 1 88 ? -1.138 -2.760 14.771 1.00 94.69 88 SER A CA 1
ATOM 707 C C . SER A 1 88 ? -1.417 -1.268 14.633 1.00 94.69 88 SER A C 1
ATOM 709 O O . SER A 1 88 ? -1.300 -0.710 13.540 1.00 94.69 88 SER A O 1
ATOM 711 N N . LEU A 1 89 ? -1.760 -0.616 15.745 1.00 95.44 89 LEU A N 1
ATOM 712 C CA . LEU A 1 89 ? -1.902 0.836 15.777 1.00 95.44 89 LEU A CA 1
ATOM 713 C C . LEU A 1 89 ? -0.505 1.464 15.632 1.00 95.44 89 LEU A C 1
ATOM 715 O O . LEU A 1 89 ? 0.338 1.235 16.502 1.00 95.44 89 LEU A O 1
ATOM 719 N N . PRO A 1 90 ? -0.244 2.269 14.582 1.00 94.31 90 PRO A N 1
ATOM 720 C CA . PRO A 1 90 ? 1.066 2.893 14.377 1.00 94.31 90 PRO A CA 1
ATOM 721 C C . PRO A 1 90 ? 1.439 3.885 15.483 1.00 94.31 90 PRO A C 1
ATOM 723 O O . PRO A 1 90 ? 2.613 4.170 15.696 1.00 94.31 90 PRO A O 1
ATOM 726 N N . LEU A 1 91 ? 0.433 4.422 16.177 1.00 95.75 91 LEU A N 1
ATOM 727 C CA . LEU A 1 91 ? 0.584 5.371 17.270 1.00 95.75 91 LEU A CA 1
ATOM 728 C C . LEU A 1 91 ? -0.169 4.865 18.498 1.00 95.75 91 LEU A C 1
ATOM 730 O O . LEU A 1 91 ? -1.297 4.385 18.393 1.00 95.75 91 LEU A O 1
ATOM 734 N N . THR A 1 92 ? 0.440 5.022 19.673 1.00 97.44 9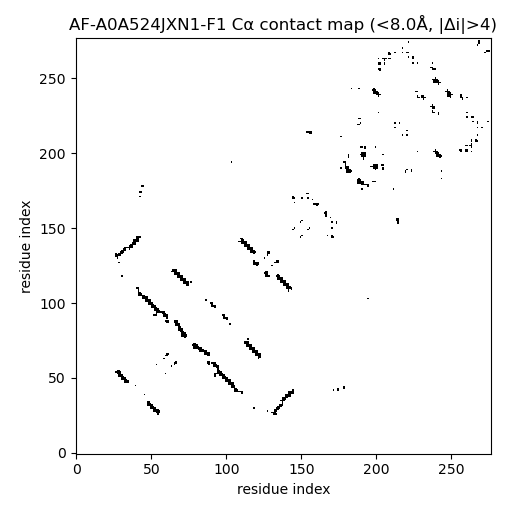2 THR A N 1
ATOM 735 C CA . THR A 1 92 ? -0.239 4.749 20.945 1.00 97.44 92 THR A CA 1
ATOM 736 C C . THR A 1 92 ? -1.319 5.800 21.200 1.00 97.44 92 THR A C 1
ATOM 738 O O . THR A 1 92 ? -1.023 6.994 21.202 1.00 97.44 92 THR A O 1
ATOM 741 N N . VAL A 1 93 ? -2.545 5.359 21.494 1.00 98.12 93 VAL A N 1
ATOM 742 C CA . VAL A 1 93 ? -3.669 6.238 21.861 1.00 98.12 93 VAL A CA 1
ATOM 743 C C . VAL A 1 93 ? -3.930 6.118 23.360 1.00 98.12 93 VAL A C 1
ATOM 745 O O . VAL A 1 93 ? -4.606 5.202 23.832 1.00 98.12 93 VAL A O 1
ATOM 748 N N . LYS A 1 94 ? -3.361 7.038 24.138 1.00 98.12 94 LYS A N 1
ATOM 749 C CA . LYS A 1 94 ? -3.556 7.104 25.596 1.00 98.12 94 LYS A CA 1
ATOM 750 C C . LYS A 1 94 ? -5.003 7.498 25.949 1.00 98.12 94 LYS A C 1
ATOM 752 O O . LYS A 1 94 ? -5.655 8.147 25.121 1.00 98.12 94 LYS A O 1
ATOM 757 N N . PRO A 1 95 ? -5.496 7.177 27.157 1.00 98.12 95 PRO A N 1
ATOM 758 C CA . PRO A 1 95 ? -6.748 7.733 27.669 1.00 98.12 95 PRO A CA 1
ATOM 759 C C . PRO A 1 95 ? -6.809 9.258 27.510 1.00 98.12 95 PRO A C 1
ATOM 761 O O . PRO A 1 95 ? -5.831 9.955 27.776 1.00 98.12 95 PRO A O 1
ATOM 764 N N . GLY A 1 96 ? -7.943 9.771 27.037 1.00 97.38 96 GLY A N 1
ATOM 765 C CA . GLY A 1 96 ? -8.188 11.194 26.783 1.00 97.38 96 GLY A CA 1
ATOM 766 C C . GLY A 1 96 ? -7.557 11.753 25.502 1.00 97.38 96 GLY A C 1
ATOM 767 O O . GLY A 1 96 ? -7.769 12.923 25.191 1.00 97.38 96 GLY A O 1
ATOM 768 N N . SER A 1 97 ? -6.791 10.957 24.749 1.00 97.75 97 SER A N 1
ATOM 769 C CA . SER A 1 97 ? -6.087 11.420 23.546 1.00 97.75 97 SER A CA 1
ATOM 770 C C . SER A 1 97 ? -6.771 10.992 22.248 1.00 97.75 97 SER A C 1
ATOM 772 O O . SER A 1 97 ? -7.608 10.088 22.218 1.00 97.75 97 SER A O 1
ATOM 774 N N . THR A 1 98 ? -6.397 11.656 21.155 1.00 98.25 98 THR A N 1
ATOM 775 C CA . THR A 1 98 ? -6.805 11.298 19.794 1.00 98.25 98 THR A CA 1
ATOM 776 C C . THR A 1 98 ? -5.564 11.092 18.937 1.00 98.25 98 THR A C 1
ATOM 778 O O . THR A 1 98 ? -4.624 11.881 19.018 1.00 98.25 98 THR A O 1
ATOM 781 N N . ALA A 1 99 ? -5.559 10.038 18.124 1.00 97.88 99 ALA A N 1
ATOM 782 C CA . ALA A 1 99 ? -4.491 9.747 17.178 1.00 97.88 99 ALA A CA 1
ATOM 783 C C . ALA A 1 99 ? -5.022 9.688 15.745 1.00 97.88 99 ALA A C 1
ATOM 785 O O . ALA A 1 99 ? -6.143 9.234 15.498 1.00 97.88 99 ALA A O 1
ATOM 786 N N . HIS A 1 100 ? -4.171 10.101 14.808 1.00 98.19 100 HIS A N 1
ATOM 787 C CA . HIS A 1 100 ? -4.417 10.033 13.373 1.00 98.19 100 HIS A CA 1
ATOM 788 C C . HIS A 1 100 ? -3.305 9.229 12.715 1.00 98.19 100 HIS A C 1
ATOM 790 O O . HIS A 1 100 ? -2.127 9.513 12.933 1.00 98.19 100 HIS A O 1
ATOM 796 N N . PHE A 1 101 ? -3.660 8.235 11.913 1.00 96.81 101 PHE A N 1
ATOM 797 C CA . PHE A 1 101 ? -2.679 7.415 11.208 1.00 96.81 101 PHE A CA 1
ATOM 798 C C . PHE A 1 101 ? -3.285 6.786 9.959 1.00 96.81 101 PHE A C 1
ATOM 800 O O . PHE A 1 101 ? -4.502 6.681 9.822 1.00 96.81 101 PHE A O 1
ATOM 807 N N . SER A 1 102 ? -2.422 6.343 9.053 1.00 95.62 102 SER A N 1
ATOM 808 C CA . SER A 1 102 ? -2.821 5.699 7.805 1.00 95.62 102 SER A CA 1
ATOM 809 C C . SER A 1 102 ? -2.439 4.225 7.817 1.00 95.62 102 SER A C 1
ATOM 811 O O . SER A 1 102 ? -1.344 3.871 8.251 1.00 95.62 102 SER A O 1
ATOM 813 N N . LEU A 1 103 ? -3.322 3.371 7.304 1.00 94.50 103 LEU A N 1
ATOM 814 C CA . LEU A 1 103 ? -3.075 1.944 7.130 1.00 94.50 103 LEU A CA 1
ATOM 815 C C . LEU A 1 103 ? -3.158 1.572 5.644 1.00 94.50 103 LEU A C 1
ATOM 817 O O . LEU A 1 103 ? -4.171 1.869 5.002 1.00 94.50 103 LEU A O 1
ATOM 821 N N . PRO A 1 104 ? -2.130 0.911 5.081 1.00 93.31 104 PRO A N 1
ATOM 822 C CA . PRO A 1 104 ? -2.233 0.265 3.784 1.00 93.31 104 PRO A CA 1
ATOM 823 C C . PRO A 1 104 ? -3.023 -1.039 3.919 1.00 93.31 104 PRO A C 1
ATOM 825 O O . PRO A 1 104 ? -2.641 -1.947 4.659 1.00 93.31 104 PRO A O 1
ATOM 828 N N . VAL A 1 105 ? -4.128 -1.140 3.189 1.00 93.62 105 VAL A N 1
ATOM 829 C CA . VAL A 1 105 ? -5.062 -2.262 3.257 1.00 93.62 105 VAL A CA 1
ATOM 830 C C . VAL A 1 105 ? -5.147 -2.957 1.905 1.00 93.62 105 VAL A C 1
ATOM 832 O O . VAL A 1 105 ? -5.240 -2.315 0.860 1.00 93.62 105 VAL A O 1
ATOM 835 N N . TYR A 1 106 ? -5.149 -4.287 1.953 1.00 92.00 106 TYR A N 1
ATOM 836 C CA . TYR A 1 106 ? -5.359 -5.172 0.814 1.00 92.00 106 TYR A CA 1
ATOM 837 C C . TYR A 1 106 ? -6.533 -6.096 1.122 1.00 92.00 106 TYR A C 1
ATOM 839 O O . TYR A 1 106 ? -6.678 -6.557 2.258 1.00 92.00 106 TYR A O 1
ATOM 847 N N . PHE A 1 107 ? -7.341 -6.402 0.110 1.00 90.50 107 PHE A N 1
ATOM 848 C CA . PHE A 1 107 ? -8.530 -7.235 0.273 1.00 90.50 107 PHE A CA 1
ATOM 849 C C . PHE A 1 107 ? -8.389 -8.564 -0.466 1.00 90.50 107 PHE A C 1
ATOM 851 O O . PHE A 1 107 ? -8.277 -8.602 -1.690 1.00 90.50 107 PHE A O 1
ATOM 858 N N . SER A 1 108 ? -8.451 -9.660 0.292 1.00 86.38 108 SER A N 1
ATOM 859 C CA . SER A 1 108 ? -8.505 -11.044 -0.197 1.00 86.38 108 SER A CA 1
ATOM 860 C C . SER A 1 108 ? -9.958 -11.542 -0.263 1.00 86.38 108 SER A C 1
ATOM 862 O O . SER A 1 108 ? -10.348 -12.526 0.377 1.00 86.38 108 SER A O 1
ATOM 864 N N . LEU A 1 109 ? -10.787 -10.802 -1.002 1.00 91.81 109 LEU A N 1
ATOM 865 C CA . LEU A 1 109 ? -12.203 -11.092 -1.249 1.00 91.81 109 LEU A CA 1
ATOM 866 C C . LEU A 1 109 ? -12.432 -11.332 -2.744 1.00 91.81 109 LEU A C 1
ATOM 868 O O . LEU A 1 109 ? -11.637 -10.888 -3.574 1.00 91.81 109 LEU A O 1
ATOM 872 N N . GLY A 1 110 ? -13.521 -12.025 -3.089 1.00 93.69 110 GLY A N 1
ATOM 873 C CA . GLY A 1 110 ? -13.990 -12.090 -4.475 1.00 93.69 110 GLY A CA 1
ATOM 874 C C . GLY A 1 110 ? -14.417 -10.705 -4.988 1.00 93.69 110 GLY A C 1
ATOM 875 O O . GLY A 1 110 ? -14.659 -9.805 -4.183 1.00 93.69 110 GLY A O 1
ATOM 876 N N . PRO A 1 111 ? -14.513 -10.489 -6.310 1.00 96.19 111 PRO A N 1
ATOM 877 C CA . PRO A 1 111 ? -15.076 -9.254 -6.843 1.00 96.19 111 PRO A CA 1
ATOM 878 C C . PRO A 1 111 ? -16.524 -9.052 -6.377 1.00 96.19 111 PRO A C 1
ATOM 880 O O . PRO A 1 111 ? -17.303 -10.003 -6.318 1.00 96.19 111 PRO A O 1
ATOM 883 N N . GLY A 1 112 ? -16.901 -7.815 -6.064 1.00 96.06 112 GLY A N 1
ATOM 884 C CA . GLY A 1 112 ? -18.227 -7.513 -5.532 1.00 96.06 112 GLY A CA 1
ATOM 885 C C . GLY A 1 112 ? -18.328 -6.149 -4.861 1.00 96.06 112 GLY A C 1
ATOM 886 O O . GLY A 1 112 ? -17.397 -5.347 -4.891 1.00 96.06 112 GLY A O 1
ATOM 887 N N . ASN A 1 113 ? -19.485 -5.886 -4.253 1.00 97.50 113 ASN A N 1
ATOM 888 C CA . ASN A 1 113 ? -19.716 -4.695 -3.442 1.00 97.50 113 ASN A CA 1
ATOM 889 C C . ASN A 1 113 ? -19.837 -5.096 -1.973 1.00 97.50 113 ASN A C 1
ATOM 891 O O . ASN A 1 113 ? -20.657 -5.947 -1.626 1.00 97.50 113 ASN A O 1
ATOM 895 N N . TYR A 1 114 ? -19.048 -4.451 -1.122 1.00 97.31 114 TYR A N 1
ATOM 896 C CA . TYR A 1 114 ? -18.937 -4.768 0.293 1.00 97.31 114 TYR A CA 1
ATOM 897 C C . TYR A 1 114 ? -19.095 -3.522 1.152 1.00 97.31 114 TYR A C 1
ATOM 899 O O . TYR A 1 114 ? -18.708 -2.415 0.771 1.00 97.31 114 TYR A O 1
ATOM 907 N N . ARG A 1 115 ? -19.617 -3.729 2.357 1.00 97.19 115 ARG A N 1
ATOM 908 C CA . ARG A 1 115 ? -19.547 -2.781 3.461 1.00 97.19 115 ARG A CA 1
ATOM 909 C C . ARG A 1 115 ? -18.622 -3.375 4.514 1.00 97.19 115 ARG A C 1
ATOM 911 O O . ARG A 1 115 ? -18.942 -4.397 5.111 1.00 97.19 115 ARG A O 1
ATOM 918 N N . LEU A 1 116 ? -17.472 -2.749 4.714 1.00 97.06 116 LEU A N 1
ATOM 919 C CA . LEU A 1 116 ? -16.519 -3.143 5.742 1.00 97.06 116 LEU A CA 1
ATOM 920 C C . LEU A 1 116 ? -16.817 -2.365 7.013 1.00 97.06 116 LEU A C 1
ATOM 922 O O . LEU A 1 116 ? -16.925 -1.141 6.965 1.00 97.06 116 LEU A O 1
ATOM 926 N N . GLU A 1 117 ? -16.972 -3.080 8.116 1.00 97.44 117 GLU A N 1
ATOM 927 C CA . GLU A 1 117 ? -17.124 -2.529 9.457 1.00 97.44 117 GLU A CA 1
ATOM 928 C C . GLU A 1 117 ? -15.785 -2.637 10.172 1.00 97.44 117 GLU A C 1
ATOM 930 O O . GLU A 1 117 ? -15.373 -3.736 10.525 1.00 97.44 117 GLU A O 1
ATOM 935 N N . TRP A 1 118 ? -15.091 -1.515 10.311 1.00 98.00 118 TRP A N 1
ATOM 936 C CA . TRP A 1 118 ? -13.818 -1.417 11.006 1.00 98.00 118 TRP A CA 1
ATOM 937 C C . TRP A 1 118 ? -14.051 -1.203 12.492 1.00 98.00 118 TRP A C 1
ATOM 939 O O . TRP A 1 118 ? -14.728 -0.249 12.879 1.00 98.00 118 TRP A O 1
ATOM 949 N N . ASP A 1 119 ? -13.450 -2.066 13.297 1.00 97.94 119 ASP A N 1
ATOM 950 C CA . ASP A 1 119 ? -13.588 -2.077 14.746 1.00 97.94 119 ASP A CA 1
ATOM 951 C C . ASP A 1 119 ? -12.210 -2.228 15.402 1.00 97.94 119 ASP A C 1
ATOM 953 O O . ASP A 1 119 ? -11.248 -2.736 14.806 1.00 97.94 119 ASP A O 1
ATOM 957 N N . LEU A 1 120 ? -12.112 -1.748 16.635 1.00 98.00 120 LEU A N 1
ATOM 958 C CA . LEU A 1 120 ? -10.978 -2.009 17.496 1.00 98.00 120 LEU A CA 1
ATOM 959 C C . LEU A 1 120 ? -11.157 -3.395 18.124 1.00 98.00 120 LEU A C 1
ATOM 961 O O . LEU A 1 120 ? -12.254 -3.770 18.517 1.00 98.00 120 LEU A O 1
ATOM 965 N N . VAL A 1 121 ? -10.080 -4.152 18.264 1.00 98.25 121 VAL A N 1
ATOM 966 C CA . VAL A 1 121 ? -10.095 -5.454 18.934 1.00 98.25 121 VAL A CA 1
ATOM 967 C C . VAL A 1 121 ? -8.981 -5.496 19.959 1.00 98.25 121 VAL A C 1
ATOM 969 O O . VAL A 1 121 ? -7.852 -5.092 19.675 1.00 98.25 121 VAL A O 1
ATOM 972 N N . ARG A 1 122 ? -9.309 -5.967 21.161 1.00 97.81 122 ARG A N 1
ATOM 973 C CA . ARG A 1 122 ? -8.322 -6.408 22.139 1.00 97.81 122 ARG A CA 1
ATOM 974 C C . ARG A 1 122 ? -8.221 -7.918 22.018 1.00 97.81 122 ARG A C 1
ATOM 976 O O . ARG A 1 122 ? -9.153 -8.631 22.390 1.00 97.81 122 ARG A O 1
ATOM 983 N N . GLU A 1 123 ? -7.130 -8.383 21.426 1.00 96.44 123 GLU A N 1
ATOM 984 C CA . GLU A 1 123 ? -7.007 -9.774 20.999 1.00 96.44 123 GLU A CA 1
ATOM 985 C C . GLU A 1 123 ? -7.166 -10.732 22.191 1.00 96.44 123 GLU A C 1
ATOM 987 O O . GLU A 1 123 ? -6.607 -10.513 23.267 1.00 96.44 123 GLU A O 1
ATOM 992 N N . GLY A 1 124 ? -7.979 -11.775 22.004 1.00 95.00 124 GLY A N 1
ATOM 993 C CA . GLY A 1 124 ? -8.313 -12.747 23.048 1.00 95.00 124 GLY A CA 1
ATOM 994 C C . GLY A 1 124 ? -9.31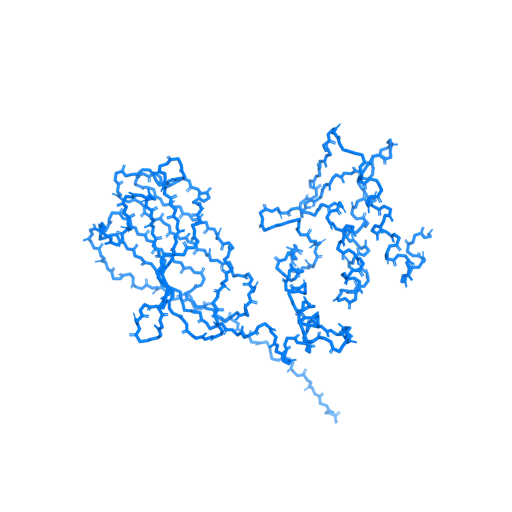3 -12.268 24.108 1.00 95.00 124 GLY A C 1
ATOM 995 O O . GLY A 1 124 ? -9.649 -13.054 24.989 1.00 95.00 124 GLY A O 1
ATOM 996 N N . GLU A 1 125 ? -9.807 -11.025 24.042 1.00 97.44 125 GLU A N 1
ATOM 997 C CA . GLU A 1 125 ? -10.717 -10.479 25.058 1.00 97.44 125 GLU A CA 1
ATOM 998 C C . GLU A 1 125 ? -12.045 -9.970 24.490 1.00 97.44 125 GLU A C 1
ATOM 1000 O O . GLU A 1 125 ? -13.096 -10.470 24.884 1.00 97.44 125 GLU A O 1
ATOM 1005 N N . PHE A 1 126 ? -12.029 -8.955 23.619 1.00 97.31 126 PHE A N 1
ATOM 1006 C CA . PHE A 1 126 ? -13.264 -8.355 23.100 1.00 97.31 126 PHE A CA 1
ATOM 1007 C C . PHE A 1 126 ? -13.051 -7.534 21.826 1.00 97.31 126 PHE A C 1
ATOM 1009 O O . PHE A 1 126 ? -11.972 -6.982 21.584 1.00 97.31 126 PHE A O 1
ATOM 1016 N N . TRP A 1 127 ? -14.132 -7.372 21.070 1.00 97.81 127 TRP A N 1
ATOM 1017 C CA . TRP A 1 127 ? -14.284 -6.348 20.042 1.00 97.81 127 TRP A CA 1
ATOM 1018 C C . TRP A 1 127 ? -14.836 -5.054 20.651 1.00 97.81 127 TRP A C 1
ATOM 1020 O O . TRP A 1 127 ? -15.561 -5.077 21.648 1.00 97.81 127 TRP A O 1
ATOM 1030 N N . GLY A 1 128 ? -14.495 -3.900 20.083 1.00 97.06 128 GLY A N 1
ATOM 1031 C CA . GLY A 1 128 ? -14.961 -2.597 20.556 1.00 97.06 128 GLY A CA 1
ATOM 1032 C C . GLY A 1 128 ? -16.485 -2.527 20.602 1.00 97.06 128 GLY A C 1
ATOM 1033 O O . GLY A 1 128 ? -17.051 -2.027 21.580 1.00 97.06 128 GLY A O 1
ATOM 1034 N N . LEU A 1 129 ? -17.153 -3.132 19.618 1.00 95.50 129 LEU A N 1
ATOM 1035 C CA . LEU A 1 129 ? -18.608 -3.286 19.595 1.00 95.50 129 LEU A CA 1
ATOM 1036 C C . LEU A 1 129 ? -19.166 -4.018 20.831 1.00 95.50 129 LEU A C 1
ATOM 1038 O O . LEU A 1 129 ? -20.203 -3.600 21.349 1.00 95.50 129 LEU A O 1
ATOM 1042 N N . ASP A 1 130 ? -18.466 -5.019 21.383 1.00 96.06 130 ASP A N 1
ATOM 1043 C CA . ASP A 1 130 ? -18.880 -5.717 22.617 1.00 96.06 130 ASP A CA 1
ATOM 1044 C C . ASP A 1 130 ? -18.896 -4.767 23.829 1.00 96.06 130 ASP A C 1
ATOM 1046 O O . ASP A 1 130 ? -19.654 -4.945 24.785 1.00 96.06 130 ASP A O 1
ATOM 1050 N N . LYS A 1 131 ? -18.069 -3.714 23.786 1.00 95.44 131 LYS A N 1
ATOM 1051 C CA . LYS A 1 131 ? -17.996 -2.643 24.791 1.00 95.44 131 LYS A CA 1
ATOM 1052 C C . LYS A 1 131 ? -18.863 -1.430 24.451 1.00 95.44 131 LYS A C 1
ATOM 1054 O O . LYS A 1 131 ? -18.773 -0.419 25.150 1.00 95.44 131 LYS A O 1
ATOM 1059 N N . LYS A 1 132 ? -19.706 -1.515 23.413 1.00 95.19 132 LYS A N 1
ATOM 1060 C CA . LYS A 1 132 ? -20.494 -0.391 22.873 1.00 95.19 132 LYS A CA 1
ATOM 1061 C C . LYS A 1 132 ? -19.619 0.794 22.441 1.00 95.19 132 LYS A C 1
ATOM 1063 O O . LYS A 1 132 ? -20.041 1.948 22.528 1.00 95.19 132 LYS A O 1
ATOM 1068 N N . TRP A 1 133 ? -18.379 0.528 22.036 1.00 96.88 133 TRP A N 1
ATOM 1069 C CA . TRP A 1 133 ? -17.552 1.521 21.356 1.00 96.88 133 TRP A CA 1
ATOM 1070 C C . TRP A 1 133 ? -18.002 1.659 19.907 1.00 96.88 133 TRP A C 1
ATOM 1072 O O . TRP A 1 133 ? -18.746 0.825 19.388 1.00 96.88 133 TRP A O 1
ATOM 1082 N N . GLU A 1 134 ? -17.594 2.747 19.267 1.00 97.00 134 GLU A N 1
ATOM 1083 C CA . GLU A 1 134 ? -17.981 2.984 17.884 1.00 97.00 134 GLU A CA 1
ATOM 1084 C C . GLU A 1 134 ? -17.120 2.166 16.921 1.00 97.00 134 GLU A C 1
ATOM 1086 O O . GLU A 1 134 ? -15.920 1.994 17.137 1.00 97.00 134 GLU A O 1
ATOM 1091 N N . SER A 1 135 ? -17.746 1.722 15.832 1.00 96.69 135 SER A N 1
ATOM 1092 C CA . SER A 1 135 ? -17.101 1.211 14.625 1.00 96.69 135 SER A CA 1
ATOM 1093 C C . SER A 1 135 ? -17.225 2.252 13.506 1.00 96.69 135 SER A C 1
ATOM 1095 O O . SER A 1 135 ? -18.042 3.174 13.570 1.00 96.69 135 SER A O 1
ATOM 1097 N N . CYS A 1 136 ? -16.434 2.117 12.444 1.00 97.25 136 CYS A N 1
ATOM 1098 C CA . CYS A 1 136 ? -16.590 2.951 11.252 1.00 97.25 136 CYS A CA 1
ATOM 1099 C C . CYS A 1 136 ? -16.739 2.110 9.990 1.00 97.25 136 CYS A C 1
ATOM 1101 O O . CYS A 1 136 ? -16.316 0.959 9.930 1.00 97.25 136 CYS A O 1
ATOM 1103 N N . PHE A 1 137 ? -17.365 2.683 8.960 1.00 96.44 137 PHE A N 1
ATOM 1104 C CA . PHE A 1 137 ? -17.716 1.938 7.756 1.00 96.44 137 PHE A CA 1
ATOM 1105 C C . PHE A 1 137 ? -16.982 2.429 6.516 1.00 96.44 137 PHE A C 1
ATOM 1107 O O . PHE A 1 137 ? -16.910 3.626 6.252 1.00 96.44 137 PHE A O 1
ATOM 1114 N N . PHE A 1 138 ? -16.549 1.469 5.704 1.00 97.25 138 PHE A N 1
ATOM 1115 C CA . PHE A 1 138 ? -15.942 1.694 4.400 1.00 97.25 138 PHE A CA 1
ATOM 1116 C C . PHE A 1 138 ? -16.676 0.889 3.326 1.00 97.25 138 PHE A C 1
ATOM 1118 O O . PHE A 1 138 ? -16.823 -0.328 3.440 1.00 97.25 138 PHE A O 1
ATOM 1125 N N . ARG A 1 139 ? -17.154 1.553 2.271 1.00 97.81 139 ARG A N 1
ATOM 1126 C CA . ARG A 1 139 ? -17.804 0.890 1.131 1.00 97.81 139 ARG A CA 1
ATOM 1127 C C . ARG A 1 139 ? -16.776 0.563 0.056 1.00 97.81 139 ARG A C 1
ATOM 1129 O O . ARG A 1 139 ? -16.143 1.458 -0.496 1.00 97.81 139 ARG A O 1
ATOM 1136 N N . LEU A 1 140 ? -16.654 -0.711 -0.284 1.00 97.81 140 LEU A N 1
ATOM 1137 C CA . LEU A 1 140 ? -15.693 -1.191 -1.266 1.00 97.81 140 LEU A CA 1
ATOM 1138 C C . LEU A 1 140 ? -16.419 -1.774 -2.473 1.00 97.81 140 LEU A C 1
ATOM 1140 O O . LEU A 1 140 ? -17.156 -2.749 -2.338 1.00 97.81 140 LEU 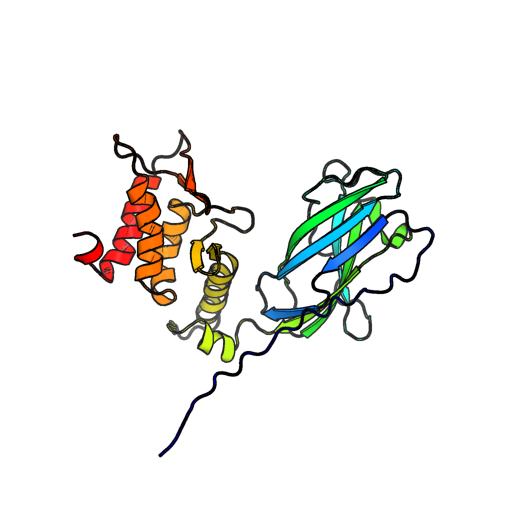A O 1
ATOM 1144 N N . ARG A 1 141 ? -16.148 -1.233 -3.661 1.00 97.88 141 ARG A N 1
ATOM 1145 C CA . ARG A 1 141 ? -16.385 -1.940 -4.923 1.00 97.88 141 ARG A CA 1
ATOM 1146 C C . ARG A 1 141 ? -15.082 -2.608 -5.348 1.00 97.88 141 ARG A C 1
ATOM 1148 O O . ARG A 1 141 ? -14.155 -1.923 -5.772 1.00 97.88 141 ARG A O 1
ATOM 1155 N N . LEU A 1 142 ? -15.019 -3.929 -5.231 1.00 97.44 142 LEU A N 1
ATOM 1156 C CA . LEU A 1 142 ? -13.853 -4.723 -5.597 1.00 97.44 142 LEU A CA 1
ATOM 1157 C C . LEU A 1 142 ? -14.028 -5.303 -7.004 1.00 97.44 142 LEU A C 1
ATOM 1159 O O . LEU A 1 142 ? -14.958 -6.063 -7.266 1.00 97.44 142 LEU A O 1
ATOM 1163 N N . LEU A 1 143 ? -13.145 -4.921 -7.917 1.00 97.06 143 LEU A N 1
ATOM 1164 C CA . LEU A 1 143 ? -13.094 -5.391 -9.299 1.00 97.06 143 LEU A CA 1
ATOM 1165 C C . LEU A 1 143 ? -12.153 -6.602 -9.422 1.00 97.06 143 LEU A C 1
ATOM 1167 O O . LEU A 1 143 ? -11.203 -6.712 -8.640 1.00 97.06 143 LEU A O 1
ATOM 1171 N N . PRO A 1 144 ? -12.359 -7.497 -10.404 1.00 96.44 144 PRO A N 1
ATOM 1172 C CA . PRO A 1 144 ? -11.397 -8.557 -10.681 1.00 96.44 144 PRO A CA 1
ATOM 1173 C C . PRO A 1 144 ? -10.042 -7.970 -11.092 1.00 96.44 144 PRO A C 1
ATOM 1175 O O . PRO A 1 144 ? -9.971 -6.957 -11.800 1.00 96.44 144 PRO A O 1
ATOM 1178 N N . LEU A 1 145 ? -8.968 -8.627 -10.650 1.00 94.94 145 LEU A N 1
ATOM 1179 C CA . LEU A 1 145 ? -7.612 -8.298 -11.090 1.00 94.94 145 LEU A CA 1
ATOM 1180 C C . LEU A 1 145 ? -7.404 -8.698 -12.558 1.00 94.94 145 LEU A C 1
ATOM 1182 O O . LEU A 1 145 ? -6.973 -7.883 -13.371 1.00 94.94 145 LEU A O 1
ATOM 1186 N N . VAL A 1 146 ? -7.763 -9.938 -12.901 1.00 94.75 146 VAL A N 1
ATOM 1187 C CA . VAL A 1 146 ? -7.702 -10.450 -14.275 1.00 94.75 146 VAL A CA 1
ATOM 1188 C C . VAL A 1 146 ? -8.883 -9.882 -15.056 1.00 94.75 146 VAL A C 1
ATOM 1190 O O . VAL A 1 146 ? -10.011 -10.357 -14.935 1.00 94.75 146 VAL A O 1
ATOM 1193 N N . ALA A 1 147 ? -8.630 -8.817 -15.815 1.00 95.00 147 ALA A N 1
ATOM 1194 C CA . ALA A 1 147 ? -9.659 -8.094 -16.552 1.00 95.00 147 ALA A CA 1
ATOM 1195 C C . ALA A 1 147 ? -9.099 -7.429 -17.827 1.00 95.00 147 ALA A C 1
ATOM 1197 O O . ALA A 1 147 ? -7.944 -6.985 -17.824 1.00 95.00 147 ALA A O 1
ATOM 1198 N N . PRO A 1 148 ? -9.902 -7.296 -18.907 1.00 94.44 148 PRO A N 1
ATOM 1199 C CA . PRO A 1 148 ? -9.446 -6.689 -20.162 1.00 94.44 148 PRO A CA 1
ATOM 1200 C C . PRO A 1 148 ? -8.947 -5.249 -20.009 1.00 94.44 148 PRO A C 1
ATOM 1202 O O . PRO A 1 148 ? -7.985 -4.838 -20.656 1.00 94.44 148 PRO A O 1
ATOM 1205 N N . ASP A 1 149 ? -9.588 -4.474 -19.138 1.00 95.25 149 ASP A N 1
ATOM 1206 C CA . ASP A 1 149 ? -9.229 -3.085 -18.875 1.00 95.25 149 ASP A CA 1
ATOM 1207 C C . ASP A 1 149 ? -7.925 -2.958 -18.075 1.00 95.25 149 ASP A C 1
ATOM 1209 O O . ASP A 1 149 ? -7.123 -2.072 -18.369 1.00 95.25 149 ASP A O 1
ATOM 1213 N N . PHE A 1 150 ? -7.659 -3.874 -17.136 1.00 95.19 150 PHE A N 1
ATOM 1214 C CA . PHE A 1 150 ? -6.353 -3.975 -16.484 1.00 95.19 150 PHE A CA 1
ATOM 1215 C C . PHE A 1 150 ? -5.263 -4.337 -17.492 1.00 95.19 150 PHE A C 1
ATOM 1217 O O . PHE A 1 150 ? -4.243 -3.653 -17.540 1.00 95.19 150 PHE A O 1
ATOM 1224 N N . ARG A 1 151 ? -5.491 -5.361 -18.333 1.00 93.88 151 ARG A N 1
ATOM 1225 C CA . ARG A 1 151 ? -4.532 -5.776 -19.371 1.00 93.88 151 ARG A CA 1
ATOM 1226 C C . ARG A 1 151 ? -4.156 -4.589 -20.255 1.00 93.88 151 ARG A C 1
ATOM 1228 O O . ARG A 1 151 ? -2.982 -4.273 -20.395 1.00 93.88 151 ARG A O 1
ATOM 1235 N N . LYS A 1 152 ? -5.164 -3.877 -20.768 1.00 93.94 152 LYS A N 1
ATOM 1236 C CA . LYS A 1 152 ? -4.979 -2.699 -21.623 1.00 93.94 152 LYS A CA 1
ATOM 1237 C C . LYS A 1 152 ? -4.203 -1.570 -20.938 1.00 93.94 152 LYS A C 1
ATOM 1239 O O . LYS A 1 152 ? -3.423 -0.893 -21.597 1.00 93.94 152 LYS A O 1
ATOM 1244 N N . ALA A 1 153 ? -4.458 -1.323 -19.655 1.00 93.88 153 ALA A N 1
ATOM 1245 C CA . ALA A 1 153 ? -3.857 -0.201 -18.938 1.00 93.88 153 ALA A CA 1
ATOM 1246 C C . ALA A 1 153 ? -2.443 -0.499 -18.419 1.00 93.88 153 ALA A C 1
ATOM 1248 O O . ALA A 1 153 ? -1.603 0.397 -18.401 1.00 93.88 153 ALA A O 1
ATOM 1249 N N . TRP A 1 154 ? -2.188 -1.732 -17.977 1.00 94.69 154 TRP A N 1
ATOM 1250 C CA . TRP A 1 154 ? -1.031 -2.041 -17.135 1.00 94.69 154 TRP A CA 1
ATOM 1251 C C . TRP A 1 154 ? -0.167 -3.195 -17.628 1.00 94.69 154 TRP A C 1
ATOM 1253 O O . TRP A 1 154 ? 0.948 -3.331 -17.129 1.00 94.69 154 TRP A O 1
ATOM 1263 N N . LEU A 1 155 ? -0.623 -3.980 -18.605 1.00 93.88 155 LEU A N 1
ATOM 1264 C CA . LEU A 1 155 ? 0.144 -5.065 -19.223 1.00 93.88 155 LEU A CA 1
ATOM 1265 C C . LEU A 1 155 ? 0.305 -4.836 -20.741 1.00 93.88 155 LEU A C 1
ATOM 1267 O O . LEU A 1 155 ? -0.220 -5.618 -21.535 1.00 93.88 155 LEU A O 1
ATOM 1271 N N . PRO A 1 156 ? 1.003 -3.764 -21.174 1.00 89.31 156 PRO A N 1
ATOM 1272 C CA . PRO A 1 156 ? 1.309 -3.525 -22.588 1.00 89.31 156 PRO A CA 1
ATOM 1273 C C . PRO A 1 156 ? 2.150 -4.643 -23.222 1.00 89.31 156 PRO A C 1
ATOM 1275 O O . PRO A 1 156 ? 2.026 -4.887 -24.418 1.00 89.31 156 PRO A O 1
ATOM 1278 N N . THR A 1 157 ? 2.961 -5.333 -22.417 1.00 89.94 157 THR A N 1
ATOM 1279 C CA . THR A 1 157 ? 3.709 -6.532 -22.806 1.00 89.94 157 THR A CA 1
ATOM 1280 C C . THR A 1 157 ? 3.104 -7.730 -22.083 1.00 89.94 157 THR A C 1
ATOM 1282 O O . THR A 1 157 ? 2.949 -7.690 -20.863 1.00 89.94 157 THR A O 1
ATOM 1285 N N . VAL A 1 158 ? 2.750 -8.784 -22.820 1.00 87.62 158 VAL A N 1
ATOM 1286 C CA . VAL A 1 158 ? 2.184 -10.021 -22.261 1.00 87.62 158 VAL A CA 1
ATOM 1287 C C . VAL A 1 158 ? 2.942 -11.209 -22.826 1.00 87.62 158 VAL A C 1
ATOM 1289 O O . VAL A 1 158 ? 3.128 -11.309 -24.036 1.00 87.62 158 VAL A O 1
ATOM 1292 N N . TYR A 1 159 ? 3.361 -12.105 -21.944 1.00 87.25 159 TYR A N 1
ATOM 1293 C CA . TYR A 1 159 ? 3.843 -13.427 -22.300 1.00 87.25 159 TYR A CA 1
ATOM 1294 C C . TYR A 1 159 ? 2.660 -14.395 -22.368 1.00 87.25 159 TYR A C 1
ATOM 1296 O O . TYR A 1 159 ? 1.854 -14.446 -21.441 1.00 87.25 159 TYR A O 1
ATOM 1304 N N . GLU A 1 160 ? 2.535 -15.143 -23.458 1.00 90.88 160 GLU A N 1
ATOM 1305 C CA . GLU A 1 160 ? 1.481 -16.145 -23.624 1.00 90.88 160 GLU A CA 1
ATOM 1306 C C . GLU A 1 160 ? 2.133 -17.525 -23.626 1.00 90.88 160 GLU A C 1
ATOM 1308 O O . GLU A 1 160 ? 2.793 -17.927 -24.583 1.00 90.88 160 GLU A O 1
ATOM 1313 N N . SER A 1 161 ? 1.985 -18.239 -22.512 1.00 92.94 161 SER A N 1
ATOM 1314 C CA . SER A 1 161 ? 2.548 -19.579 -22.331 1.00 92.94 161 SER A CA 1
ATOM 1315 C C . SER A 1 161 ? 1.616 -20.693 -22.817 1.00 92.94 161 SER A C 1
ATOM 1317 O O . SER A 1 161 ? 2.008 -21.860 -22.858 1.00 92.94 161 SER A O 1
ATOM 1319 N N . GLY A 1 162 ? 0.353 -20.355 -23.106 1.00 93.50 162 GLY A N 1
ATOM 1320 C CA . GLY A 1 162 ? -0.725 -21.320 -23.334 1.00 93.50 162 GLY A CA 1
ATOM 1321 C C . GLY A 1 162 ? -1.224 -21.992 -22.048 1.00 93.50 162 GLY A C 1
ATOM 1322 O O . GLY A 1 162 ? -2.110 -22.845 -22.104 1.00 93.50 162 GLY A O 1
ATOM 1323 N N . ARG A 1 163 ? -0.679 -21.624 -20.880 1.00 94.94 163 ARG A N 1
ATOM 1324 C CA . ARG A 1 163 ? -1.112 -22.105 -19.564 1.00 94.94 163 ARG A CA 1
ATOM 1325 C C . ARG A 1 163 ? -1.768 -20.965 -18.801 1.00 94.94 163 ARG A C 1
ATOM 1327 O O . ARG A 1 163 ? -1.094 -20.078 -18.289 1.00 94.94 163 ARG A O 1
ATOM 1334 N N . GLU A 1 164 ? -3.086 -21.051 -18.647 1.00 91.19 164 GLU A N 1
ATOM 1335 C CA . GLU A 1 164 ? -3.889 -19.983 -18.043 1.00 91.19 164 GLU A CA 1
ATOM 1336 C C . GLU A 1 164 ? -3.377 -19.539 -16.663 1.00 91.19 164 GLU A C 1
ATOM 1338 O O . GLU A 1 164 ? -3.315 -18.344 -16.386 1.00 91.19 164 GLU A O 1
ATOM 1343 N N . TRP A 1 165 ? -2.998 -20.477 -15.793 1.00 91.00 165 TRP A N 1
ATOM 1344 C CA . TRP A 1 165 ? -2.513 -20.139 -14.453 1.00 91.00 165 TRP A CA 1
ATOM 1345 C C . TRP A 1 165 ? -1.220 -19.315 -14.496 1.00 91.00 165 TRP A C 1
ATOM 1347 O O . TRP A 1 165 ? -1.100 -18.363 -13.735 1.00 91.00 165 TRP A O 1
ATOM 1357 N N . LEU A 1 166 ? -0.298 -19.618 -15.416 1.00 91.00 166 LEU A N 1
ATOM 1358 C CA . LEU A 1 166 ? 0.969 -18.900 -15.554 1.00 91.00 166 LEU A CA 1
ATOM 1359 C C . LEU A 1 166 ? 0.748 -17.523 -16.185 1.00 91.00 166 LEU A C 1
ATOM 1361 O O . LEU A 1 166 ? 1.309 -16.527 -15.735 1.00 91.00 166 LEU A O 1
ATOM 1365 N N . ASP A 1 167 ? -0.133 -17.445 -17.180 1.00 91.06 167 ASP A N 1
ATOM 1366 C CA . ASP A 1 167 ? -0.461 -16.178 -17.830 1.00 91.06 167 ASP A CA 1
ATOM 1367 C C . ASP A 1 167 ? -1.162 -15.217 -16.847 1.00 91.06 167 ASP A C 1
ATOM 1369 O O . ASP A 1 167 ? -0.941 -14.003 -16.893 1.00 91.06 167 ASP A O 1
ATOM 1373 N N . ARG A 1 168 ? -1.948 -15.756 -15.900 1.00 91.81 168 ARG A N 1
ATOM 1374 C CA . ARG A 1 168 ? -2.591 -14.997 -14.813 1.00 91.81 168 ARG A CA 1
ATOM 1375 C C . ARG A 1 168 ? -1.590 -14.413 -13.806 1.00 91.81 168 ARG A C 1
ATOM 1377 O O . ARG A 1 168 ? -1.848 -13.318 -13.304 1.00 91.81 168 ARG A O 1
ATOM 1384 N N . GLU A 1 169 ? -0.449 -15.058 -13.550 1.00 92.44 169 GLU A N 1
ATOM 1385 C CA . GLU A 1 169 ? 0.568 -14.556 -12.602 1.00 92.44 169 GLU A CA 1
ATOM 1386 C C . GLU A 1 169 ? 1.130 -13.184 -13.002 1.00 92.44 169 GLU A C 1
ATOM 1388 O O . GLU A 1 169 ? 1.454 -12.361 -12.146 1.00 92.44 169 GLU A O 1
ATOM 1393 N N . GLN A 1 170 ? 1.159 -12.860 -14.297 1.00 93.38 170 GLN A N 1
ATOM 1394 C CA . GLN A 1 170 ? 1.622 -11.551 -14.777 1.00 93.38 170 GLN A CA 1
ATOM 1395 C C . GLN A 1 170 ? 0.787 -10.386 -14.227 1.00 93.38 170 GLN A C 1
ATOM 1397 O O . GLN A 1 170 ? 1.319 -9.300 -13.982 1.00 93.38 170 GLN A O 1
ATOM 1402 N N . TYR A 1 171 ? -0.509 -10.609 -13.984 1.00 95.19 171 TYR A N 1
ATOM 1403 C CA . TYR A 1 171 ? -1.384 -9.610 -13.372 1.00 95.19 171 TYR A CA 1
ATOM 1404 C C . TYR A 1 171 ? -1.015 -9.379 -11.906 1.00 95.19 171 TYR A C 1
ATOM 1406 O O . TYR A 1 171 ? -0.972 -8.231 -11.462 1.00 95.19 171 TYR A O 1
ATOM 1414 N N . LEU A 1 172 ? -0.719 -10.455 -11.170 1.00 92.81 172 LEU A N 1
ATOM 1415 C CA . LEU A 1 172 ? -0.282 -10.386 -9.776 1.00 92.81 172 LEU A CA 1
ATOM 1416 C C . LEU A 1 172 ? 1.062 -9.671 -9.673 1.00 92.81 172 LEU A C 1
ATOM 1418 O O . LEU A 1 172 ? 1.168 -8.700 -8.926 1.00 92.81 172 LEU A O 1
ATOM 1422 N N . LEU A 1 173 ? 2.043 -10.066 -10.490 1.00 92.62 173 LEU A N 1
ATOM 1423 C CA . LEU A 1 173 ? 3.339 -9.392 -10.566 1.00 92.62 173 LEU A CA 1
ATOM 1424 C C . LEU A 1 173 ? 3.156 -7.905 -10.864 1.00 92.62 173 LEU A C 1
ATOM 1426 O O . LEU A 1 173 ? 3.648 -7.059 -10.121 1.00 92.62 173 LEU A O 1
ATOM 1430 N N . ARG A 1 174 ? 2.373 -7.546 -11.888 1.00 94.62 174 ARG A N 1
ATOM 1431 C CA . ARG A 1 174 ? 2.135 -6.135 -12.215 1.00 94.62 174 ARG A CA 1
ATOM 1432 C C . ARG A 1 174 ? 1.479 -5.371 -11.067 1.00 94.62 174 ARG A C 1
ATOM 1434 O O . ARG A 1 174 ? 1.882 -4.239 -10.799 1.00 94.62 174 ARG A O 1
ATOM 1441 N N . GLN A 1 175 ? 0.517 -5.974 -10.371 1.00 94.56 175 GLN A N 1
ATOM 1442 C CA . GLN A 1 175 ? -0.121 -5.362 -9.207 1.00 94.56 175 GLN A CA 1
ATOM 1443 C C . GLN A 1 175 ? 0.863 -5.170 -8.042 1.00 94.56 175 GLN A C 1
ATOM 1445 O O . GLN A 1 175 ? 0.790 -4.148 -7.359 1.00 94.56 175 GLN A O 1
ATOM 1450 N N . VAL A 1 176 ? 1.814 -6.090 -7.838 1.00 92.56 176 VAL A N 1
ATOM 1451 C CA . VAL A 1 176 ? 2.905 -5.930 -6.860 1.00 92.56 176 VAL A CA 1
ATOM 1452 C C . VAL A 1 176 ? 3.739 -4.693 -7.185 1.00 92.56 176 VAL A C 1
ATOM 1454 O O . VAL A 1 176 ? 3.965 -3.880 -6.292 1.00 92.56 176 VAL A O 1
ATOM 1457 N N . PHE A 1 177 ? 4.119 -4.485 -8.448 1.00 93.75 177 PHE A N 1
ATOM 1458 C CA . PHE A 1 177 ? 4.831 -3.270 -8.860 1.00 93.75 177 PHE A CA 1
ATOM 1459 C C . PHE A 1 177 ? 4.021 -2.002 -8.574 1.00 93.75 177 PHE A C 1
ATOM 1461 O O . PHE A 1 177 ? 4.515 -1.106 -7.895 1.00 93.75 177 PHE A O 1
ATOM 1468 N N . LEU A 1 178 ? 2.758 -1.954 -9.014 1.00 94.25 178 LEU A N 1
ATOM 1469 C CA . LEU A 1 178 ? 1.877 -0.798 -8.793 1.00 94.25 178 LEU A CA 1
ATOM 1470 C C . LEU A 1 178 ? 1.719 -0.467 -7.302 1.00 94.25 178 LEU A C 1
ATOM 1472 O O . LEU A 1 178 ? 1.725 0.698 -6.911 1.00 94.25 178 LEU A O 1
ATOM 1476 N N . ASN A 1 179 ? 1.612 -1.491 -6.456 1.00 93.94 179 ASN A N 1
ATOM 1477 C CA . ASN A 1 179 ? 1.488 -1.317 -5.013 1.00 93.94 179 ASN A CA 1
ATOM 1478 C C . ASN A 1 179 ? 2.775 -0.833 -4.340 1.00 93.94 179 ASN A C 1
ATOM 1480 O O . ASN A 1 179 ? 2.686 -0.250 -3.258 1.00 93.94 179 ASN A O 1
ATOM 1484 N N . ASN A 1 180 ? 3.941 -1.099 -4.927 1.00 93.56 180 ASN A N 1
ATOM 1485 C CA . ASN A 1 180 ? 5.241 -0.753 -4.356 1.00 93.56 180 ASN A CA 1
ATOM 1486 C C . ASN A 1 180 ? 5.882 0.469 -5.024 1.00 93.56 180 ASN A C 1
ATOM 1488 O O . ASN A 1 180 ? 6.991 0.831 -4.655 1.00 93.56 180 ASN A O 1
ATOM 1492 N N . GLU A 1 181 ? 5.198 1.150 -5.949 1.00 94.69 181 GLU A N 1
ATOM 1493 C CA . GLU A 1 181 ? 5.674 2.433 -6.472 1.00 94.69 181 GLU A CA 1
ATOM 1494 C C . GLU A 1 181 ? 5.830 3.458 -5.343 1.00 94.69 181 GLU A C 1
ATOM 1496 O O . GLU A 1 181 ? 4.857 3.881 -4.708 1.00 94.69 181 GLU A O 1
ATOM 1501 N N . ILE A 1 182 ? 7.060 3.920 -5.147 1.00 95.12 182 ILE A N 1
ATOM 1502 C CA . ILE A 1 182 ? 7.354 5.124 -4.384 1.00 95.12 182 ILE A CA 1
ATOM 1503 C C . ILE A 1 182 ? 7.196 6.296 -5.343 1.00 95.12 182 ILE A C 1
ATOM 1505 O O . ILE A 1 182 ? 7.800 6.336 -6.421 1.00 95.12 182 ILE A O 1
ATOM 1509 N N . ARG A 1 183 ? 6.372 7.267 -4.950 1.00 93.94 183 ARG A N 1
ATOM 1510 C CA . ARG A 1 183 ? 6.171 8.497 -5.712 1.00 93.94 183 ARG A CA 1
ATOM 1511 C C . ARG A 1 183 ? 6.563 9.708 -4.895 1.00 93.94 183 ARG A C 1
ATOM 1513 O O . ARG A 1 183 ? 6.099 9.884 -3.773 1.00 93.94 183 ARG A O 1
ATOM 1520 N N . TRP A 1 184 ? 7.340 10.591 -5.509 1.00 94.25 184 TRP A N 1
ATOM 1521 C CA . TRP A 1 184 ? 7.705 11.874 -4.933 1.00 94.25 184 TRP A CA 1
ATOM 1522 C C . TRP A 1 184 ? 7.190 13.006 -5.812 1.00 94.25 184 TRP A C 1
ATOM 1524 O O . TRP A 1 184 ? 7.453 13.048 -7.013 1.00 94.25 184 TRP A O 1
ATOM 1534 N N . ARG A 1 185 ? 6.389 13.908 -5.227 1.00 92.81 185 ARG A N 1
ATOM 1535 C CA . ARG A 1 185 ? 5.735 15.021 -5.949 1.00 92.81 185 ARG A CA 1
ATOM 1536 C C . ARG A 1 185 ? 4.995 14.564 -7.219 1.00 92.81 185 ARG A C 1
ATOM 1538 O O . ARG A 1 185 ? 5.025 15.227 -8.252 1.00 92.81 185 ARG A O 1
ATOM 1545 N N . GLY A 1 186 ? 4.348 13.400 -7.140 1.00 92.50 186 GLY A N 1
ATOM 1546 C CA . GLY A 1 186 ? 3.576 12.803 -8.234 1.00 92.50 186 GLY A CA 1
ATOM 1547 C C . GLY A 1 186 ? 4.396 12.068 -9.299 1.00 92.50 186 GLY A C 1
ATOM 1548 O O . GLY A 1 186 ? 3.796 11.442 -10.171 1.00 92.50 186 GLY A O 1
ATOM 1549 N N . LYS A 1 187 ? 5.731 12.096 -9.226 1.00 94.50 187 LYS A N 1
ATOM 1550 C CA . LYS A 1 187 ? 6.620 11.375 -10.144 1.00 94.50 187 LYS A CA 1
ATOM 1551 C C . LYS A 1 187 ? 7.068 10.052 -9.540 1.00 94.50 187 LYS A C 1
ATOM 1553 O O . LYS A 1 187 ? 7.192 9.943 -8.322 1.00 94.50 187 LYS A O 1
ATOM 1558 N N . PHE A 1 188 ? 7.308 9.066 -10.397 1.00 96.31 188 PHE A N 1
ATOM 1559 C CA . PHE A 1 188 ? 7.947 7.816 -10.004 1.00 96.31 188 PHE A CA 1
ATOM 1560 C C . PHE A 1 188 ? 9.336 8.102 -9.420 1.00 96.31 188 PHE A C 1
ATOM 1562 O O . PHE A 1 188 ? 10.096 8.879 -9.994 1.00 96.31 188 PHE A O 1
ATOM 1569 N N . PHE A 1 189 ? 9.631 7.508 -8.268 1.00 96.88 189 PHE A N 1
ATOM 1570 C CA . PHE A 1 189 ? 10.926 7.617 -7.598 1.00 96.88 189 PHE A CA 1
ATOM 1571 C C . PHE A 1 189 ? 11.659 6.272 -7.581 1.00 96.88 189 PHE A C 1
ATOM 1573 O O . PHE A 1 189 ? 12.869 6.229 -7.774 1.00 96.88 189 PHE A O 1
ATOM 1580 N N . GLY A 1 190 ? 10.919 5.182 -7.383 1.00 96.25 190 GLY A N 1
ATOM 1581 C CA . GLY A 1 190 ? 11.443 3.825 -7.405 1.00 96.25 190 GLY A CA 1
ATOM 1582 C C . GLY A 1 190 ? 10.438 2.828 -6.846 1.00 96.25 190 GLY A C 1
ATOM 1583 O O . GLY A 1 190 ? 9.246 3.134 -6.743 1.00 96.25 190 GLY A O 1
ATOM 1584 N N . PHE A 1 191 ? 10.923 1.655 -6.453 1.00 95.88 191 PHE A N 1
ATOM 1585 C CA . PHE A 1 191 ? 10.115 0.625 -5.805 1.00 95.88 191 PHE A CA 1
ATOM 1586 C C . PHE A 1 191 ? 10.511 0.463 -4.340 1.00 95.88 191 PHE A C 1
ATOM 1588 O O . PHE A 1 191 ? 11.694 0.432 -4.009 1.00 95.88 191 PHE A O 1
ATOM 1595 N N . ALA A 1 192 ? 9.513 0.345 -3.473 1.00 94.62 192 ALA A N 1
ATOM 1596 C CA . ALA A 1 192 ? 9.705 -0.084 -2.100 1.00 94.62 192 ALA A CA 1
ATOM 1597 C C . ALA A 1 192 ? 10.051 -1.580 -2.056 1.00 94.62 192 ALA A C 1
ATOM 1599 O O . ALA A 1 192 ? 9.431 -2.375 -2.764 1.00 94.62 192 ALA A O 1
ATOM 1600 N N . ALA A 1 193 ? 10.965 -1.965 -1.161 1.00 90.25 193 ALA A N 1
ATOM 1601 C CA . ALA A 1 193 ? 11.282 -3.371 -0.862 1.00 90.25 193 ALA A CA 1
ATOM 1602 C C . ALA A 1 193 ? 10.089 -4.137 -0.250 1.00 90.25 193 ALA A C 1
ATOM 1604 O O . ALA A 1 193 ? 10.014 -5.362 -0.262 1.00 90.25 193 ALA A O 1
ATOM 1605 N N . GLY A 1 194 ? 9.107 -3.407 0.277 1.00 86.56 194 GLY A N 1
ATOM 1606 C CA . GLY A 1 194 ? 7.861 -3.959 0.783 1.00 86.56 194 GLY A CA 1
ATOM 1607 C C . GLY A 1 194 ? 6.954 -2.868 1.334 1.00 86.56 194 GLY A C 1
ATOM 1608 O O . GLY A 1 194 ? 7.323 -1.697 1.402 1.00 86.56 194 GLY A O 1
ATOM 1609 N N . THR A 1 195 ? 5.759 -3.247 1.784 1.00 76.75 195 THR A N 1
ATOM 1610 C CA . THR A 1 195 ? 4.699 -2.296 2.160 1.00 76.75 195 THR A CA 1
ATOM 1611 C C . THR A 1 195 ? 5.089 -1.310 3.271 1.00 76.75 195 THR A C 1
ATOM 1613 O O . THR A 1 195 ? 4.507 -0.230 3.354 1.00 76.75 195 THR A O 1
ATOM 1616 N N . THR A 1 196 ? 6.039 -1.672 4.132 1.00 78.00 196 THR A N 1
ATOM 1617 C CA . THR A 1 196 ? 6.485 -0.868 5.282 1.00 78.00 196 THR A CA 1
ATOM 1618 C C . THR A 1 196 ? 7.793 -0.119 5.041 1.00 78.00 196 THR A C 1
ATOM 1620 O O . THR A 1 196 ? 8.219 0.625 5.919 1.00 78.00 196 THR A O 1
ATOM 1623 N N . TYR A 1 197 ? 8.429 -0.299 3.881 1.00 85.50 197 TYR A N 1
ATOM 1624 C CA . TYR A 1 197 ? 9.708 0.325 3.552 1.00 85.50 197 TYR A CA 1
ATOM 1625 C C . TYR A 1 197 ? 9.463 1.577 2.704 1.00 85.50 197 TYR A C 1
ATOM 1627 O O . TYR A 1 197 ? 9.001 1.460 1.570 1.00 85.50 197 TYR A O 1
ATOM 1635 N N . PRO A 1 198 ? 9.737 2.789 3.214 1.00 90.31 198 PRO A N 1
ATOM 1636 C CA . PRO A 1 198 ? 9.573 4.012 2.430 1.00 90.31 198 PRO A CA 1
ATOM 1637 C C . PRO A 1 198 ? 10.736 4.277 1.459 1.00 90.31 198 PRO A C 1
ATOM 1639 O O . PRO A 1 198 ? 10.684 5.261 0.722 1.00 90.31 198 PRO A O 1
ATOM 1642 N N . GLN A 1 199 ? 11.787 3.453 1.481 1.00 95.19 199 GLN A N 1
ATOM 1643 C CA . GLN A 1 199 ? 13.014 3.650 0.709 1.00 95.19 199 GLN A CA 1
ATOM 1644 C C . GLN A 1 199 ? 13.097 2.710 -0.493 1.00 95.19 199 GLN A C 1
ATOM 1646 O O . GLN A 1 199 ? 12.499 1.631 -0.504 1.00 95.19 199 GLN A O 1
ATOM 1651 N N . VAL A 1 200 ? 13.888 3.118 -1.484 1.00 96.38 200 VAL A N 1
ATOM 1652 C CA . VAL A 1 200 ? 14.328 2.242 -2.572 1.00 96.38 200 VAL A CA 1
ATOM 1653 C C . VAL A 1 200 ? 15.565 1.505 -2.093 1.00 96.38 200 VAL A C 1
ATOM 1655 O O . VAL A 1 200 ? 16.521 2.159 -1.691 1.00 96.38 200 VAL A O 1
ATOM 1658 N N . TRP A 1 201 ? 15.551 0.177 -2.155 1.00 95.31 201 TRP A N 1
ATOM 1659 C CA . TRP A 1 201 ? 16.682 -0.681 -1.796 1.00 95.31 201 TRP A CA 1
ATOM 1660 C C . TRP A 1 201 ? 17.293 -1.260 -3.068 1.00 95.31 201 TRP A C 1
ATOM 1662 O O . TRP A 1 201 ? 16.557 -1.804 -3.895 1.00 95.31 201 TRP A O 1
ATOM 1672 N N . ILE A 1 202 ? 18.610 -1.131 -3.261 1.00 95.19 202 ILE A N 1
ATOM 1673 C CA . ILE A 1 202 ? 19.233 -1.499 -4.545 1.00 95.19 202 ILE A CA 1
ATOM 1674 C C . ILE A 1 202 ? 19.141 -2.998 -4.825 1.00 95.19 202 ILE A C 1
ATOM 1676 O O . ILE A 1 202 ? 18.887 -3.398 -5.960 1.00 95.19 202 ILE A O 1
ATOM 1680 N N . ARG A 1 203 ? 19.269 -3.820 -3.782 1.00 93.81 203 ARG A N 1
ATOM 1681 C CA . ARG A 1 203 ? 19.144 -5.276 -3.872 1.00 93.81 203 ARG A CA 1
ATOM 1682 C C . ARG A 1 203 ? 17.774 -5.690 -4.394 1.00 93.81 203 ARG A C 1
ATOM 1684 O O . ARG A 1 203 ? 17.665 -6.389 -5.399 1.00 9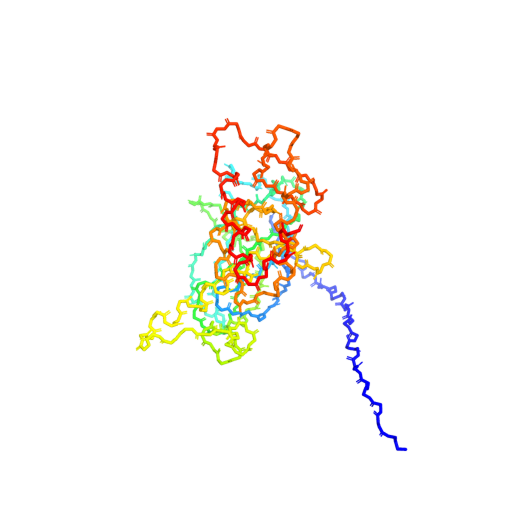3.81 203 ARG A O 1
ATOM 1691 N N . ASP A 1 204 ? 16.721 -5.193 -3.760 1.00 93.75 204 ASP A N 1
ATOM 1692 C CA . ASP A 1 204 ? 15.341 -5.455 -4.158 1.00 93.75 204 ASP A CA 1
ATOM 1693 C C . ASP A 1 204 ? 15.056 -4.903 -5.560 1.00 93.75 204 ASP A C 1
ATOM 1695 O O . ASP A 1 204 ? 14.517 -5.613 -6.412 1.00 93.75 204 ASP A O 1
ATOM 1699 N N . ALA A 1 205 ? 15.494 -3.675 -5.848 1.00 94.31 205 ALA A N 1
ATOM 1700 C CA . ALA A 1 205 ? 15.335 -3.062 -7.163 1.00 94.31 205 ALA A CA 1
ATOM 1701 C C . ALA A 1 205 ? 16.001 -3.888 -8.279 1.00 94.31 205 ALA A C 1
ATOM 1703 O O . ALA A 1 205 ? 15.413 -4.041 -9.353 1.00 94.31 205 ALA A O 1
ATOM 1704 N N . ALA A 1 206 ? 17.179 -4.468 -8.029 1.00 95.31 206 ALA A N 1
ATOM 1705 C CA . ALA A 1 206 ? 17.886 -5.310 -8.991 1.00 95.31 206 ALA A CA 1
ATOM 1706 C C . ALA A 1 206 ? 17.080 -6.561 -9.369 1.00 95.31 206 ALA A C 1
ATOM 1708 O O . ALA A 1 206 ? 16.939 -6.863 -10.556 1.00 95.31 206 ALA A O 1
ATOM 1709 N N . THR A 1 207 ? 16.471 -7.241 -8.388 1.00 93.12 207 THR A N 1
ATOM 1710 C CA . THR A 1 207 ? 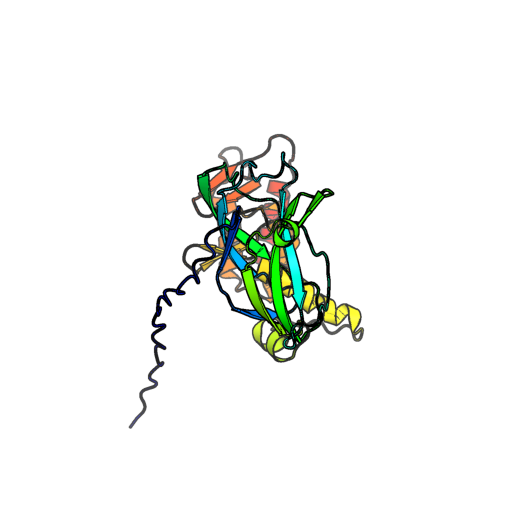15.621 -8.424 -8.647 1.00 93.12 207 THR A CA 1
ATOM 1711 C C . THR A 1 207 ? 14.389 -8.092 -9.490 1.00 93.12 207 THR A C 1
ATOM 1713 O O . THR A 1 207 ? 13.916 -8.908 -10.281 1.00 93.12 207 THR A O 1
ATOM 1716 N N . MET A 1 208 ? 13.886 -6.867 -9.358 1.00 91.56 208 MET A N 1
ATOM 1717 C CA . MET A 1 208 ? 12.697 -6.391 -10.052 1.00 91.56 208 MET A CA 1
ATOM 1718 C C . MET A 1 208 ? 12.991 -5.875 -11.468 1.00 91.56 208 MET A C 1
ATOM 1720 O O . MET A 1 208 ? 12.095 -5.865 -12.319 1.00 91.56 208 MET A O 1
ATOM 1724 N N . MET A 1 209 ? 14.230 -5.453 -11.741 1.00 94.50 209 MET A N 1
ATOM 1725 C CA . MET A 1 209 ? 14.579 -4.667 -12.927 1.00 94.50 209 MET A CA 1
ATOM 1726 C C . MET A 1 209 ? 14.292 -5.389 -14.247 1.00 94.50 209 MET A C 1
ATOM 1728 O O . MET A 1 209 ? 13.744 -4.793 -15.180 1.00 94.50 209 MET A O 1
ATOM 1732 N N . LEU A 1 210 ? 14.599 -6.691 -14.303 1.00 91.69 210 LEU A N 1
ATOM 1733 C CA . LEU A 1 210 ? 14.386 -7.527 -15.488 1.00 91.69 210 LEU A CA 1
ATOM 1734 C C . LEU A 1 210 ? 12.929 -7.484 -15.967 1.00 91.69 210 LEU A C 1
ATOM 1736 O O . LEU A 1 210 ? 12.686 -7.465 -17.173 1.00 91.69 210 LEU A O 1
ATOM 1740 N N . TYR A 1 211 ? 11.972 -7.468 -15.036 1.00 91.88 211 TYR A N 1
ATOM 1741 C CA . TYR A 1 211 ? 10.545 -7.416 -15.348 1.00 91.88 211 TYR A CA 1
ATOM 1742 C C . TYR A 1 211 ? 10.049 -5.974 -15.504 1.00 91.88 211 TYR A C 1
ATOM 1744 O O . TYR A 1 211 ? 9.290 -5.676 -16.425 1.00 91.88 211 TYR A O 1
ATOM 1752 N N . ALA A 1 212 ? 10.508 -5.052 -14.649 1.00 94.50 212 ALA A N 1
ATOM 1753 C CA . ALA A 1 212 ? 10.076 -3.654 -14.651 1.00 94.50 212 ALA A CA 1
ATOM 1754 C C . ALA A 1 212 ? 10.277 -2.964 -16.011 1.00 94.50 212 ALA A C 1
ATOM 1756 O O . ALA A 1 212 ? 9.400 -2.219 -16.456 1.00 94.50 212 ALA A O 1
ATOM 1757 N N . ARG A 1 213 ? 11.388 -3.251 -16.706 1.00 93.31 213 ARG A N 1
ATOM 1758 C CA . ARG A 1 213 ? 11.735 -2.633 -18.002 1.00 93.31 213 ARG A CA 1
ATOM 1759 C C . ARG A 1 213 ? 10.695 -2.830 -19.111 1.00 93.31 213 ARG A C 1
ATOM 1761 O O . ARG A 1 213 ? 10.694 -2.077 -20.076 1.00 93.31 213 ARG A O 1
ATOM 1768 N N . PHE A 1 214 ? 9.796 -3.807 -18.983 1.00 91.38 214 PHE A N 1
ATOM 1769 C CA . PHE A 1 214 ? 8.713 -4.032 -19.948 1.00 91.38 214 PHE A CA 1
ATOM 1770 C C . PHE A 1 214 ? 7.480 -3.147 -19.719 1.00 91.38 214 PHE A C 1
ATOM 1772 O O . PHE A 1 214 ? 6.604 -3.083 -20.584 1.00 91.38 214 PHE A O 1
ATOM 1779 N N . PHE A 1 215 ? 7.382 -2.493 -18.556 1.00 93.25 215 PHE A N 1
ATOM 1780 C CA . PHE A 1 215 ? 6.172 -1.793 -18.107 1.00 93.25 215 PHE A CA 1
ATOM 1781 C C . PHE A 1 215 ? 6.403 -0.334 -17.714 1.00 93.25 215 PHE A C 1
ATOM 1783 O O . PHE A 1 215 ? 5.437 0.423 -17.597 1.00 93.25 215 PHE A O 1
ATOM 1790 N N . TYR A 1 216 ? 7.657 0.057 -17.497 1.00 95.06 216 TYR A N 1
ATOM 1791 C CA . TYR A 1 216 ? 8.046 1.413 -17.134 1.00 95.06 216 TYR A CA 1
ATOM 1792 C C . TYR A 1 216 ? 8.933 2.015 -18.227 1.00 95.06 216 TYR A C 1
ATOM 1794 O O . TYR A 1 216 ? 9.754 1.296 -18.798 1.00 95.06 216 TYR A O 1
ATOM 1802 N N . PRO A 1 217 ? 8.800 3.322 -18.524 1.00 95.38 217 PRO A N 1
ATOM 1803 C CA . PRO A 1 217 ? 9.720 3.997 -19.428 1.00 95.38 217 PRO A CA 1
ATOM 1804 C C . PRO A 1 217 ? 11.174 3.817 -18.984 1.00 95.38 217 PRO A C 1
ATOM 1806 O O . PRO A 1 217 ? 11.501 4.039 -17.819 1.00 95.38 217 PRO A O 1
ATOM 1809 N N . LEU A 1 218 ? 12.046 3.460 -19.924 1.00 96.44 218 LEU A N 1
ATOM 1810 C CA . LEU A 1 218 ? 13.458 3.215 -19.638 1.00 96.44 218 LEU A CA 1
ATOM 1811 C C . LEU A 1 218 ? 14.141 4.382 -18.885 1.00 96.44 218 LEU A C 1
ATOM 1813 O O . LEU A 1 218 ? 14.758 4.104 -17.856 1.00 96.44 218 LEU A O 1
ATOM 1817 N N . PRO A 1 219 ? 13.932 5.669 -19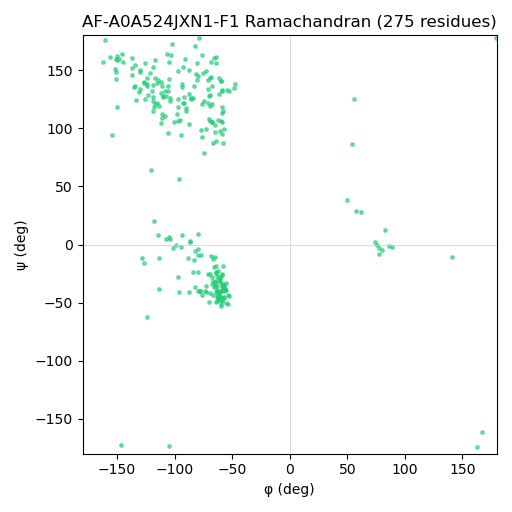.255 1.00 97.38 219 PRO A N 1
ATOM 1818 C CA . PRO A 1 219 ? 14.592 6.787 -18.574 1.00 97.38 219 PRO A CA 1
ATOM 1819 C C . PRO A 1 219 ? 14.267 6.915 -17.084 1.00 97.38 219 PRO A C 1
ATOM 1821 O O . PRO A 1 219 ? 15.114 7.331 -16.304 1.00 97.38 219 PRO A O 1
ATOM 1824 N N . ILE A 1 220 ? 13.054 6.547 -16.651 1.00 97.19 220 ILE A N 1
ATOM 1825 C CA . ILE A 1 220 ? 12.695 6.665 -15.227 1.00 97.19 220 ILE A CA 1
ATOM 1826 C C . ILE A 1 220 ? 13.265 5.516 -14.386 1.00 97.19 220 ILE A C 1
ATOM 1828 O O . ILE A 1 220 ? 13.431 5.672 -13.177 1.00 97.19 220 ILE A O 1
ATOM 1832 N N . LEU A 1 221 ? 13.562 4.371 -15.012 1.00 97.81 221 LEU A N 1
ATOM 1833 C CA . LEU A 1 221 ? 14.284 3.274 -14.370 1.00 97.81 221 LEU A CA 1
ATOM 1834 C C . LEU A 1 221 ? 15.784 3.578 -14.305 1.00 97.81 221 LEU A C 1
ATOM 1836 O O . LEU A 1 221 ? 16.394 3.333 -13.270 1.00 97.81 221 LEU A O 1
ATOM 1840 N N . GLN A 1 222 ? 16.350 4.166 -15.362 1.00 98.00 222 GLN A N 1
ATOM 1841 C CA . GLN A 1 222 ? 17.729 4.667 -15.375 1.00 98.00 222 GLN A CA 1
ATOM 1842 C C . GLN A 1 222 ? 17.927 5.715 -14.277 1.00 98.00 222 GLN A C 1
ATOM 1844 O O . GLN A 1 222 ? 18.784 5.529 -13.424 1.00 98.00 222 GLN A O 1
ATOM 1849 N N . GLU A 1 223 ? 17.030 6.705 -14.169 1.00 97.19 223 GLU A N 1
ATOM 1850 C CA . GLU A 1 223 ? 17.081 7.704 -13.093 1.00 97.19 223 GLU A CA 1
ATOM 1851 C C . GLU A 1 223 ? 17.051 7.040 -11.701 1.00 97.19 223 GLU A C 1
ATOM 1853 O O . GLU A 1 223 ? 17.661 7.527 -10.749 1.00 97.19 223 GLU A O 1
ATOM 1858 N N . MET A 1 224 ? 16.303 5.939 -11.526 1.00 97.31 224 MET A N 1
ATOM 1859 C CA . MET A 1 224 ? 16.279 5.182 -10.261 1.00 97.31 224 MET A CA 1
ATOM 1860 C C . MET A 1 224 ? 17.656 4.607 -9.926 1.00 97.31 224 MET A C 1
ATOM 1862 O O . MET A 1 224 ? 18.071 4.700 -8.773 1.00 97.31 224 MET A O 1
ATOM 1866 N N . VAL A 1 225 ? 18.363 4.066 -10.917 1.00 97.56 225 VAL A N 1
ATOM 1867 C CA . VAL A 1 225 ? 19.720 3.531 -10.756 1.00 97.56 225 VAL A CA 1
ATOM 1868 C C . VAL A 1 225 ? 20.754 4.649 -10.586 1.00 97.56 225 VAL A C 1
ATOM 1870 O O . VAL A 1 225 ? 21.591 4.559 -9.690 1.00 97.56 225 VAL A O 1
ATOM 1873 N N . ASP A 1 226 ? 20.637 5.749 -11.335 1.00 97.44 226 ASP A N 1
ATOM 1874 C CA . ASP A 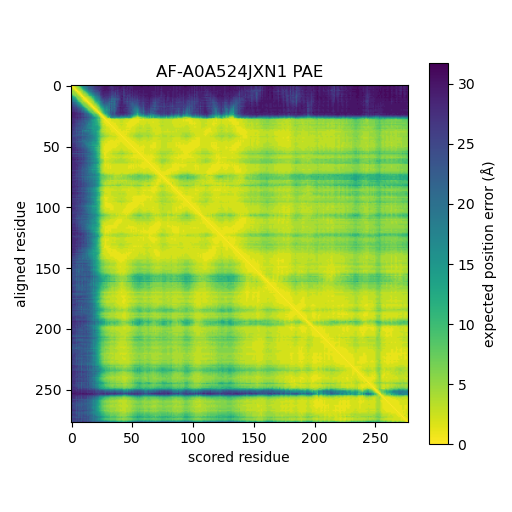1 226 ? 21.527 6.916 -11.246 1.00 97.44 226 ASP A CA 1
ATOM 1875 C C . ASP A 1 226 ? 21.592 7.489 -9.829 1.00 97.44 226 ASP A C 1
ATOM 1877 O O . ASP A 1 226 ? 22.639 7.953 -9.382 1.00 97.44 226 ASP A O 1
ATOM 1881 N N . ARG A 1 227 ? 20.492 7.411 -9.067 1.00 96.69 227 ARG A N 1
ATOM 1882 C CA . ARG A 1 227 ? 20.479 7.832 -7.658 1.00 96.69 227 ARG A CA 1
ATOM 1883 C C . ARG A 1 227 ? 21.515 7.084 -6.821 1.00 96.69 227 ARG A C 1
ATOM 1885 O O . ARG A 1 227 ? 22.074 7.695 -5.918 1.00 96.69 227 ARG A O 1
ATOM 1892 N N . PHE A 1 228 ? 21.788 5.815 -7.114 1.00 96.75 228 PHE A N 1
ATOM 1893 C CA . PHE A 1 228 ? 22.821 5.040 -6.426 1.00 96.75 228 PHE A CA 1
ATOM 1894 C C . PHE A 1 228 ? 24.224 5.382 -6.931 1.00 96.75 228 PHE A C 1
ATOM 1896 O O . PHE A 1 228 ? 25.111 5.566 -6.100 1.00 96.75 228 PHE A O 1
ATOM 1903 N N . PHE A 1 229 ? 24.417 5.576 -8.242 1.00 96.12 229 PHE A N 1
ATOM 1904 C CA . PHE A 1 229 ? 25.699 6.055 -8.784 1.00 96.12 229 PHE A CA 1
ATOM 1905 C C . PHE A 1 229 ? 26.111 7.400 -8.176 1.00 96.12 229 PHE A C 1
ATOM 1907 O O . PHE A 1 229 ? 27.232 7.558 -7.701 1.00 96.12 229 PHE A O 1
ATOM 1914 N N . LEU A 1 230 ? 25.174 8.345 -8.076 1.00 95.25 230 LEU A N 1
ATOM 1915 C CA . LEU A 1 230 ? 25.399 9.665 -7.476 1.00 95.25 230 LEU A CA 1
ATOM 1916 C C . LEU A 1 230 ? 25.714 9.625 -5.970 1.00 95.25 230 LEU A C 1
ATOM 1918 O O . LEU A 1 230 ? 26.070 10.651 -5.388 1.00 95.25 230 LEU A O 1
ATOM 1922 N N . ARG A 1 231 ? 25.535 8.473 -5.318 1.00 94.19 231 ARG A N 1
ATOM 1923 C CA . ARG A 1 231 ? 25.795 8.259 -3.888 1.00 94.19 231 ARG A CA 1
ATOM 1924 C C . ARG A 1 231 ? 26.939 7.284 -3.632 1.00 94.19 231 ARG A C 1
ATOM 1926 O O . ARG A 1 231 ? 27.150 6.911 -2.478 1.00 94.19 231 ARG A O 1
ATOM 1933 N N . GLN A 1 232 ? 27.665 6.888 -4.676 1.00 93.06 232 GLN A N 1
ATOM 1934 C CA . GLN A 1 232 ? 28.855 6.071 -4.525 1.00 93.06 232 GLN A CA 1
ATOM 1935 C C . GLN A 1 232 ? 29.899 6.819 -3.684 1.00 93.06 232 GLN A C 1
ATOM 1937 O O . GLN A 1 232 ? 30.193 7.993 -3.925 1.00 93.06 232 GLN A O 1
ATOM 1942 N N . GLY A 1 233 ? 30.424 6.142 -2.664 1.00 89.94 233 GLY A N 1
ATOM 1943 C CA . GLY A 1 233 ? 31.494 6.663 -1.822 1.00 89.94 233 GLY A CA 1
ATOM 1944 C C . GLY A 1 233 ? 32.797 6.837 -2.601 1.00 89.94 233 GLY A C 1
ATOM 1945 O O . GLY A 1 233 ? 33.007 6.217 -3.642 1.00 89.94 233 GLY A O 1
ATOM 1946 N N . LEU A 1 234 ? 33.712 7.655 -2.075 1.00 91.12 234 LEU A N 1
ATOM 1947 C CA . LEU A 1 234 ? 35.055 7.825 -2.657 1.00 91.12 234 LEU A CA 1
ATOM 1948 C C . LEU A 1 234 ? 35.873 6.523 -2.654 1.00 91.12 234 LEU A C 1
ATOM 1950 O O . LEU A 1 234 ? 36.807 6.374 -3.434 1.00 91.12 234 LEU A O 1
ATOM 1954 N N . ASP A 1 235 ? 35.517 5.593 -1.775 1.00 90.12 235 ASP A N 1
ATOM 1955 C CA . ASP A 1 235 ? 36.057 4.239 -1.676 1.00 90.12 235 ASP A CA 1
ATOM 1956 C C . ASP A 1 235 ? 35.340 3.231 -2.594 1.00 90.12 235 ASP A C 1
ATOM 1958 O O . ASP A 1 235 ? 35.656 2.044 -2.579 1.00 90.12 235 ASP A O 1
ATOM 1962 N N . GLY A 1 236 ? 34.377 3.694 -3.395 1.00 89.50 236 GLY A N 1
ATOM 1963 C CA . GLY A 1 236 ? 33.595 2.881 -4.318 1.00 89.50 236 GLY A CA 1
ATOM 1964 C C . GLY A 1 236 ? 32.363 2.214 -3.702 1.00 89.50 236 GLY A C 1
ATOM 1965 O O . GLY A 1 236 ? 31.626 1.564 -4.445 1.00 89.50 236 GLY A O 1
ATOM 1966 N N . GLN A 1 237 ? 32.099 2.380 -2.399 1.00 89.69 237 GLN A N 1
ATOM 1967 C CA . GLN A 1 237 ? 30.969 1.719 -1.740 1.00 89.69 237 GLN A CA 1
ATOM 1968 C C . GLN A 1 237 ? 29.611 2.264 -2.194 1.00 89.69 237 GLN A C 1
ATOM 1970 O O . GLN A 1 237 ? 29.427 3.468 -2.385 1.00 89.69 237 GLN A O 1
ATOM 1975 N N . ILE A 1 238 ? 28.633 1.366 -2.303 1.00 92.88 238 ILE A N 1
ATOM 1976 C CA . ILE A 1 238 ? 27.252 1.668 -2.678 1.00 92.88 238 ILE A CA 1
ATOM 1977 C C . ILE A 1 238 ? 26.336 1.595 -1.458 1.00 92.88 238 ILE A C 1
ATOM 1979 O O . ILE A 1 238 ? 26.419 0.673 -0.646 1.00 92.88 238 ILE A O 1
ATOM 1983 N N . GLN A 1 239 ? 25.447 2.581 -1.346 1.00 93.75 239 GLN A N 1
ATOM 1984 C CA . GLN A 1 239 ? 24.428 2.645 -0.299 1.00 93.75 239 GLN A CA 1
ATOM 1985 C C . GLN A 1 239 ? 23.381 1.539 -0.482 1.00 93.75 239 GLN A C 1
ATOM 1987 O O . GLN A 1 239 ? 22.985 1.243 -1.610 1.00 93.75 239 GLN A O 1
ATOM 1992 N N . ASP A 1 240 ? 22.870 0.987 0.618 1.00 93.50 240 ASP A N 1
ATOM 1993 C CA . ASP A 1 240 ? 21.836 -0.057 0.582 1.00 93.50 240 ASP A CA 1
ATOM 1994 C C . ASP A 1 240 ? 20.524 0.498 0.039 1.00 93.50 240 ASP A C 1
ATOM 1996 O O . ASP A 1 240 ? 19.836 -0.131 -0.774 1.00 93.50 240 ASP A O 1
ATOM 2000 N N . TRP A 1 241 ? 20.178 1.694 0.512 1.00 95.12 241 TRP A N 1
ATOM 2001 C CA . TRP A 1 241 ? 18.918 2.337 0.212 1.00 95.12 241 TRP A CA 1
ATOM 2002 C C . TRP A 1 241 ? 19.034 3.846 0.091 1.00 95.12 241 TRP A C 1
ATOM 2004 O O . TRP A 1 241 ? 19.928 4.481 0.647 1.00 95.12 241 TRP A O 1
ATOM 2014 N N . ILE A 1 242 ? 18.072 4.424 -0.626 1.00 96.44 242 ILE A N 1
ATOM 2015 C CA . ILE A 1 242 ? 17.897 5.868 -0.773 1.00 96.44 242 ILE A CA 1
ATOM 2016 C C . ILE A 1 242 ? 16.414 6.202 -0.598 1.00 96.44 242 ILE A C 1
ATOM 2018 O O . ILE A 1 242 ? 15.540 5.530 -1.155 1.00 96.44 242 ILE A O 1
ATOM 2022 N N . ASP A 1 243 ? 16.113 7.248 0.170 1.00 96.25 243 ASP A N 1
ATOM 2023 C CA . ASP A 1 243 ? 14.748 7.740 0.358 1.00 96.25 243 ASP A CA 1
ATOM 2024 C C . ASP A 1 243 ? 14.437 9.007 -0.459 1.00 96.25 243 ASP A C 1
ATOM 2026 O O . ASP A 1 243 ? 15.299 9.638 -1.075 1.00 96.25 243 ASP A O 1
ATOM 2030 N N . THR A 1 244 ? 13.166 9.411 -0.454 1.00 95.31 244 THR A N 1
ATOM 2031 C CA . THR A 1 244 ? 12.669 10.550 -1.243 1.00 95.31 244 THR A CA 1
ATOM 2032 C C . THR A 1 244 ? 13.210 11.911 -0.802 1.00 95.31 244 THR A C 1
ATOM 2034 O O . THR A 1 244 ? 13.014 12.898 -1.513 1.00 95.31 244 THR A O 1
ATOM 2037 N N . VAL A 1 245 ? 13.848 11.995 0.371 1.00 93.00 245 VAL A N 1
ATOM 2038 C CA . VAL A 1 245 ? 14.499 13.215 0.874 1.00 93.00 245 VAL A CA 1
ATOM 2039 C C . VAL A 1 245 ? 16.026 13.140 0.773 1.00 93.00 245 VAL A C 1
ATOM 2041 O O . VAL A 1 245 ? 16.714 14.065 1.201 1.00 93.00 245 VAL A O 1
ATOM 2044 N N . GLY A 1 246 ? 16.553 12.086 0.145 1.00 90.06 246 GLY A N 1
ATOM 2045 C CA . GLY A 1 246 ? 17.966 11.915 -0.160 1.00 90.06 246 GLY A CA 1
ATOM 2046 C C . GLY A 1 246 ? 18.797 11.362 0.992 1.00 90.06 246 GLY A C 1
ATOM 2047 O O . GLY A 1 246 ? 20.022 11.420 0.891 1.00 90.06 246 GLY A O 1
ATOM 2048 N N . ARG A 1 247 ? 18.171 10.843 2.057 1.00 94.75 247 ARG A N 1
ATOM 2049 C CA . ARG A 1 247 ? 18.889 10.057 3.066 1.00 94.75 247 ARG A CA 1
ATOM 2050 C C . ARG A 1 247 ? 19.239 8.702 2.472 1.00 94.75 247 ARG A C 1
ATOM 2052 O O . ARG A 1 247 ? 18.503 8.173 1.636 1.00 94.75 247 ARG A O 1
ATOM 2059 N N . CYS A 1 248 ? 20.349 8.164 2.935 1.00 94.31 248 CYS A N 1
ATOM 2060 C CA . CYS A 1 248 ? 20.850 6.857 2.571 1.00 94.31 248 CYS A CA 1
ATOM 2061 C C . CYS A 1 248 ? 21.630 6.285 3.750 1.00 94.31 248 CYS A C 1
ATOM 2063 O O . CYS A 1 248 ? 22.062 7.038 4.627 1.00 94.31 248 CYS A O 1
ATOM 2065 N N . ASP A 1 249 ? 21.781 4.971 3.764 1.00 91.69 249 ASP A N 1
ATOM 2066 C CA . ASP A 1 249 ? 22.607 4.267 4.736 1.00 91.69 249 ASP A CA 1
ATOM 2067 C C . ASP A 1 249 ? 23.161 2.992 4.094 1.00 91.69 249 ASP A C 1
ATOM 2069 O O . ASP A 1 249 ? 22.645 2.523 3.070 1.00 91.69 249 ASP A O 1
ATOM 2073 N N . LYS A 1 250 ? 24.201 2.433 4.707 1.00 88.31 250 LYS A N 1
ATOM 2074 C CA . LYS A 1 250 ? 24.802 1.160 4.320 1.00 88.31 250 LYS A CA 1
ATOM 2075 C C . LYS A 1 250 ? 25.018 0.317 5.567 1.00 88.31 250 LYS A C 1
ATOM 2077 O O . LYS A 1 250 ? 25.690 0.741 6.506 1.00 88.31 250 LYS A O 1
ATOM 2082 N N . ASN A 1 251 ? 24.467 -0.889 5.577 1.00 79.56 251 ASN A N 1
ATOM 2083 C CA . ASN A 1 251 ? 24.710 -1.827 6.658 1.00 79.56 251 ASN A CA 1
ATOM 2084 C C . ASN A 1 251 ? 26.118 -2.437 6.535 1.00 79.56 251 ASN A C 1
ATOM 2086 O O . ASN A 1 251 ? 26.632 -2.645 5.440 1.00 79.56 251 ASN A O 1
ATOM 2090 N N . THR A 1 252 ? 26.754 -2.754 7.661 1.00 69.06 252 THR A N 1
ATOM 2091 C CA . THR A 1 252 ? 28.176 -3.154 7.706 1.00 69.06 252 THR A CA 1
ATOM 2092 C C . THR A 1 252 ? 28.425 -4.647 7.471 1.00 69.06 252 THR A C 1
ATOM 2094 O O . THR A 1 252 ? 29.567 -5.096 7.556 1.00 69.06 252 THR A O 1
ATOM 2097 N N . VAL A 1 253 ? 27.375 -5.430 7.207 1.00 61.28 253 VAL A N 1
ATOM 2098 C CA . VAL A 1 253 ? 27.413 -6.905 7.218 1.00 61.28 253 VAL A CA 1
ATOM 2099 C C . VAL A 1 253 ? 27.193 -7.575 5.858 1.00 61.28 253 VAL A C 1
ATOM 2101 O O . VAL A 1 253 ? 27.461 -8.766 5.745 1.00 61.28 253 VAL A O 1
ATOM 2104 N N . GLU A 1 254 ? 26.757 -6.855 4.821 1.00 61.75 254 GLU A N 1
ATOM 2105 C CA . GLU A 1 254 ? 26.428 -7.431 3.503 1.00 61.75 254 GLU A CA 1
ATOM 2106 C C . GLU A 1 254 ? 27.196 -6.699 2.384 1.00 61.75 254 GLU A C 1
ATOM 2108 O O . GLU A 1 254 ? 27.345 -5.477 2.440 1.00 61.75 254 GLU A O 1
ATOM 2113 N N . THR A 1 255 ? 27.698 -7.444 1.388 1.00 65.50 255 THR A N 1
ATOM 2114 C CA . THR A 1 255 ? 28.536 -6.947 0.270 1.00 65.50 255 THR A CA 1
ATOM 2115 C C . THR A 1 255 ? 27.903 -7.146 -1.118 1.00 65.50 255 THR A C 1
ATOM 2117 O O . THR A 1 255 ? 28.599 -7.181 -2.136 1.00 65.50 255 THR A O 1
ATOM 2120 N N . ASP A 1 256 ? 26.584 -7.323 -1.196 1.00 84.81 256 ASP A N 1
ATOM 2121 C CA . ASP A 1 256 ? 25.871 -7.637 -2.439 1.00 84.81 256 ASP A CA 1
ATOM 2122 C C . ASP A 1 256 ? 25.298 -6.409 -3.176 1.00 84.81 256 ASP A C 1
ATOM 2124 O O . ASP A 1 256 ? 24.752 -6.544 -4.272 1.00 84.81 256 ASP A O 1
ATOM 2128 N N . GLN A 1 257 ? 25.452 -5.206 -2.632 1.00 90.19 257 GLN A N 1
ATOM 2129 C CA . GLN A 1 257 ? 24.837 -3.960 -3.089 1.00 90.19 257 GLN A CA 1
ATOM 2130 C C . GLN A 1 257 ? 25.527 -3.431 -4.335 1.00 90.19 257 GLN A C 1
ATOM 2132 O O . GLN A 1 257 ? 24.865 -3.047 -5.296 1.00 90.19 257 GLN A O 1
ATOM 2137 N N . GLU A 1 258 ? 26.856 -3.473 -4.349 1.00 91.75 258 GLU A N 1
ATOM 2138 C CA . GLU A 1 258 ? 27.681 -3.169 -5.512 1.00 91.75 258 GLU A CA 1
ATOM 2139 C C . GLU A 1 258 ? 27.313 -4.111 -6.668 1.00 91.75 258 GLU A C 1
ATOM 2141 O O . GLU A 1 258 ? 27.031 -3.667 -7.781 1.00 91.75 258 GLU A O 1
ATOM 2146 N N . SER A 1 259 ? 27.215 -5.414 -6.382 1.00 93.19 259 SER A N 1
ATOM 2147 C CA . SER A 1 259 ? 26.804 -6.419 -7.371 1.00 93.19 259 SER A CA 1
ATOM 2148 C C . SER A 1 259 ? 25.364 -6.196 -7.840 1.00 93.19 259 SER A C 1
ATOM 2150 O O . SER A 1 259 ? 25.081 -6.277 -9.033 1.00 93.19 259 SER A O 1
ATOM 2152 N N . SER A 1 260 ? 24.453 -5.857 -6.928 1.00 95.62 260 SER A N 1
ATOM 2153 C CA . SER A 1 260 ? 23.054 -5.551 -7.238 1.00 95.62 260 SER A CA 1
ATOM 2154 C C . SER A 1 260 ? 22.933 -4.318 -8.126 1.00 95.62 260 SER A C 1
ATOM 2156 O O . SER A 1 260 ? 22.153 -4.326 -9.078 1.00 95.62 260 SER A O 1
ATOM 2158 N N . LEU A 1 261 ? 23.737 -3.283 -7.872 1.00 96.00 261 LEU A N 1
ATOM 2159 C CA . LEU A 1 261 ? 23.792 -2.093 -8.711 1.00 96.00 261 LEU A CA 1
ATOM 2160 C C . LEU A 1 261 ? 24.259 -2.438 -10.125 1.00 96.00 261 LEU A C 1
ATOM 2162 O O . LEU A 1 261 ? 23.612 -2.038 -11.092 1.00 96.00 261 LEU A O 1
ATOM 2166 N N . VAL A 1 262 ? 25.324 -3.236 -10.246 1.00 95.75 262 VAL A N 1
ATOM 2167 C CA . VAL A 1 262 ? 25.818 -3.722 -11.542 1.00 95.75 262 VAL A CA 1
ATOM 2168 C C . VAL A 1 262 ? 24.745 -4.535 -12.268 1.00 95.75 262 VAL A C 1
ATOM 2170 O O . VAL A 1 262 ? 24.508 -4.307 -13.452 1.00 95.75 262 VAL A O 1
ATOM 2173 N N . LEU A 1 263 ? 24.047 -5.441 -11.577 1.00 96.31 263 LEU A N 1
ATOM 2174 C CA . LEU A 1 263 ? 22.965 -6.237 -12.164 1.00 96.31 263 LEU A CA 1
ATOM 2175 C C . LEU A 1 263 ? 21.804 -5.357 -12.640 1.00 96.31 263 LEU A C 1
ATOM 2177 O O . LEU A 1 263 ? 21.322 -5.536 -13.758 1.00 96.31 263 LEU A O 1
ATOM 2181 N N . ALA A 1 264 ? 21.369 -4.396 -11.824 1.00 96.88 264 ALA A N 1
ATOM 2182 C CA . ALA A 1 264 ? 20.311 -3.459 -12.182 1.00 96.88 264 ALA A CA 1
ATOM 2183 C C . ALA A 1 264 ? 20.701 -2.621 -13.410 1.00 96.88 264 ALA A C 1
ATOM 2185 O O . ALA A 1 264 ? 19.930 -2.540 -14.368 1.00 96.88 264 ALA A O 1
ATOM 2186 N N . ALA A 1 265 ? 21.911 -2.056 -13.411 1.00 97.12 265 ALA A N 1
ATOM 2187 C CA . ALA A 1 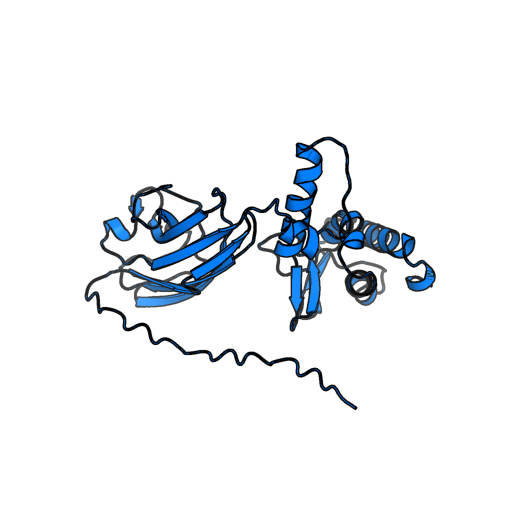265 ? 22.434 -1.267 -14.520 1.00 97.12 265 ALA A CA 1
ATOM 2188 C C . ALA A 1 265 ? 22.564 -2.103 -15.799 1.00 97.12 265 ALA A C 1
ATOM 2190 O O . ALA A 1 265 ? 22.111 -1.682 -16.862 1.00 97.12 265 ALA A O 1
ATOM 2191 N N . PHE A 1 266 ? 23.084 -3.329 -15.697 1.00 96.44 266 PHE A N 1
ATOM 2192 C CA . PHE A 1 266 ? 23.200 -4.245 -16.828 1.00 96.44 266 PHE A CA 1
ATOM 2193 C C . PHE A 1 266 ? 21.843 -4.509 -17.491 1.00 96.44 266 PHE A C 1
ATOM 2195 O O . PHE A 1 266 ? 21.731 -4.412 -18.712 1.00 96.44 266 PHE A O 1
ATOM 2202 N N . GLN A 1 267 ? 20.788 -4.772 -16.708 1.00 96.44 267 GLN A N 1
ATOM 2203 C CA . GLN A 1 267 ? 19.444 -5.011 -17.255 1.00 96.44 267 GLN A CA 1
ATOM 2204 C C . GLN A 1 267 ? 18.910 -3.830 -18.078 1.00 96.44 267 GLN A C 1
ATOM 2206 O O . GLN A 1 267 ? 18.208 -4.038 -19.071 1.00 96.44 267 GLN A O 1
ATOM 2211 N N . LEU A 1 268 ? 19.238 -2.598 -17.682 1.00 96.69 268 LEU A N 1
ATOM 2212 C CA . LEU A 1 268 ? 18.835 -1.390 -18.402 1.00 96.69 268 LEU A CA 1
ATOM 2213 C C . LEU A 1 268 ? 19.731 -1.122 -19.617 1.00 96.69 268 LEU A C 1
ATOM 2215 O O . LEU A 1 268 ? 19.217 -0.809 -20.690 1.00 96.69 268 LEU A O 1
ATOM 2219 N N . ALA A 1 269 ? 21.040 -1.347 -19.492 1.00 96.25 269 ALA A N 1
ATOM 2220 C CA . ALA A 1 269 ? 22.010 -1.186 -20.574 1.00 96.25 269 ALA A CA 1
ATOM 2221 C C . ALA A 1 269 ? 21.781 -2.157 -21.746 1.00 96.25 269 ALA A C 1
ATOM 2223 O O . ALA A 1 269 ? 22.123 -1.856 -22.889 1.00 96.25 269 ALA A O 1
ATOM 2224 N N . LEU A 1 270 ? 21.135 -3.307 -21.505 1.00 94.56 270 LEU A N 1
ATOM 2225 C CA . LEU A 1 270 ? 20.652 -4.185 -22.579 1.00 94.56 270 LEU A CA 1
ATOM 2226 C C . LEU A 1 270 ? 19.656 -3.488 -23.522 1.00 94.56 270 LEU A C 1
ATOM 2228 O O . LEU A 1 270 ? 19.525 -3.902 -24.672 1.00 94.56 270 LEU A O 1
ATOM 2232 N N . CYS A 1 271 ? 18.944 -2.468 -23.037 1.00 93.38 271 CYS A N 1
ATOM 2233 C CA . CYS A 1 271 ? 17.980 -1.689 -23.816 1.00 93.38 271 CYS A CA 1
ATOM 2234 C C . CYS A 1 271 ? 18.588 -0.389 -24.368 1.00 93.38 271 CYS A C 1
ATOM 2236 O O . CYS A 1 271 ? 18.131 0.091 -25.401 1.00 93.38 271 CYS A O 1
ATOM 2238 N N . ASP A 1 272 ? 19.597 0.162 -23.690 1.00 95.75 272 ASP A N 1
ATOM 2239 C CA . ASP A 1 272 ? 20.278 1.405 -24.055 1.00 95.75 272 ASP A CA 1
ATOM 2240 C C . ASP A 1 272 ? 21.712 1.416 -23.504 1.00 95.75 272 ASP A C 1
ATOM 2242 O O . ASP A 1 272 ? 21.945 1.757 -22.344 1.00 95.75 272 ASP A O 1
ATOM 2246 N N . ARG A 1 273 ? 22.679 1.000 -24.328 1.00 93.19 273 ARG A N 1
ATOM 2247 C CA . ARG A 1 273 ? 24.089 0.907 -23.914 1.00 93.19 273 ARG A CA 1
ATOM 2248 C C . ARG A 1 273 ? 24.717 2.274 -23.652 1.00 93.19 273 ARG A C 1
ATOM 2250 O O . ARG A 1 273 ? 25.513 2.381 -22.729 1.00 93.19 273 ARG A O 1
ATOM 2257 N N . GLY A 1 274 ? 24.311 3.292 -24.415 1.00 94.06 274 GLY A N 1
ATOM 2258 C CA . GLY A 1 274 ? 24.887 4.638 -24.350 1.00 94.06 274 GLY A CA 1
ATOM 2259 C C . GLY A 1 274 ? 24.589 5.381 -23.050 1.00 94.06 274 GLY A C 1
ATOM 2260 O O . GLY A 1 274 ? 25.164 6.430 -22.805 1.00 94.06 274 GLY A O 1
ATOM 2261 N N . TRP A 1 275 ? 23.704 4.851 -22.205 1.00 96.12 275 TRP A N 1
ATOM 2262 C CA . TRP A 1 275 ? 23.462 5.395 -20.871 1.00 96.12 275 TRP A CA 1
ATOM 2263 C C . TRP A 1 275 ? 24.645 5.200 -19.907 1.00 96.12 275 TRP A C 1
ATOM 2265 O O . TRP A 1 275 ? 24.779 5.979 -18.968 1.00 96.12 275 TRP A O 1
ATOM 2275 N N . LEU A 1 276 ? 25.492 4.185 -20.123 1.00 92.12 276 LEU A N 1
ATOM 2276 C CA . LEU A 1 276 ? 26.678 3.927 -19.291 1.00 92.12 276 LEU A CA 1
ATOM 2277 C C . LEU A 1 276 ? 27.989 4.455 -19.901 1.00 92.12 276 LEU A C 1
ATOM 2279 O O . LEU A 1 276 ? 29.038 4.273 -19.281 1.00 92.12 276 LEU A O 1
ATOM 2283 N N . ASP A 1 277 ? 27.926 5.060 -21.090 1.00 84.75 277 ASP A N 1
ATOM 2284 C CA . ASP A 1 277 ? 29.070 5.656 -21.796 1.00 84.75 277 ASP A CA 1
ATOM 2285 C C . ASP A 1 277 ? 29.283 7.121 -21.367 1.00 84.75 277 ASP A C 1
ATOM 2287 O O . ASP A 1 277 ? 30.460 7.518 -21.187 1.00 84.75 277 ASP A O 1
#

Mean predicted aligned error: 7.91 Å

Secondary structure (DSSP, 8-state):
------------------------TT-SEEEEEESSEEEEETT--EEEEEEEEE-SSS-BSTTTTEEEEEEEE-TTS-EEE-S---EE-SS-B-TT-EEEEEEEE---S-SEEEEEEEEEEETTTEEGGGGT---EEEEEEEEPSS-HHHHHHH-SS----S-HHHHHHHHHHHHHHHHHEEEETTEEEEEBSSTT--SEEHHHHHHHHHHHTTTS-HHHHHHHHHHHHTT--TT----SEE-TTS-EE--SS---HHHHHHHHHHHHHTT-GGG--

Foldseek 3Di:
DDDDDDPDDPPPPPPPPPPPPPPPVPAQKEKEWPPQEDEDEALAKDKIKMKMFGQHQDWAFVVQQKWKDKFKAAPVRHTPGDDDDTHTDPDIHHHRGMDIDIDTDGDPDDADKIKIWIWMDRPPPDTSVVVVHDIYIHIYGYHYLPDPVNCVPFVPDFDCPVDPVVSVVVSVLSSQQVQQFQDDPNHTQAGALDNPGQWDFLQSRLVCQLVVPNGDPLVNLLNNLVLQVVVQDPVRDTFGIAHPVGDTHHDPPDDCNSVSSVSNVVSSCVVPVVSVD

=== Feature glossary ===
The record interleaves many kinds of information about one protein. Here is each kind framed as the question it answers.

Q: What known structures does this most resemble?
A: Structural nearest neighbors (via Foldseek easy-search vs the PDB). Reported per hit: target PDB id, E-value, and alignment TM-score. A TM-score above ~0.5 is the conventional threshold for 'same fold'.

Q: Where is each backbone atom in 3D?
A: The mmCIF table is the protein's shape written out atom by atom. For each backbone N, Cα, C, and carbonyl O, it records an (x, y, z) coordinate triple in Å plus the residue type, chain letter, and residue number.

Q: What are the backbone torsion angles?
A: The φ/ψ torsion pair specifies the backbone conformation at each residue. φ rotates about the N–Cα bond, ψ about the Cα–C bond. Steric clashes forbid most of the (φ, ψ) plane — the allowed regions (α-helix basin, β-sheet basin, left-handed helix) are the Ramachandran-allowed regions.

Q: Which resi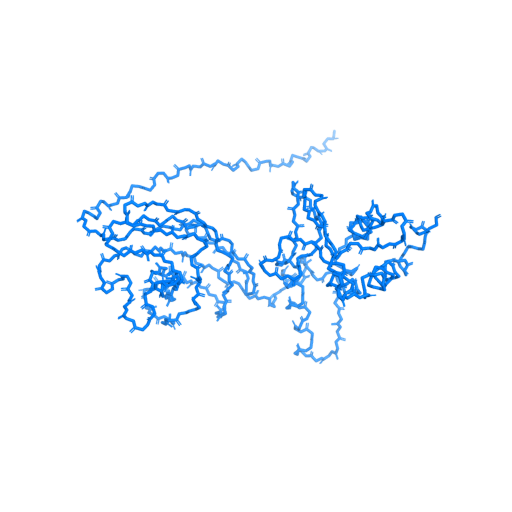dues are buried vs exposed?
A: Solvent-accessible surface area (SASA) is the area in Å² traced out by the centre of a 1.4 Å probe sphere (a water molecule) rolled over the protein's van der Waals surface (Shrake–Rupley / Lee–Richards construction). Buried residues have near-zero SASA; fully exposed residues can exceed 200 Å². The total SASA scales roughly with the number of surface residues.

Q: How confident is the AlphaFold model at each residue?
A: pLDDT is the predicted lDDT-Cα score: AlphaFold's confidence that the local environment of each residue (all inter-atomic distances within 15 Å) is correctly placed. It is a per-residue number between 0 and 100, with higher meaning more reliable.

Q: What does the local fold look like, residue by residue?
A: 3Di is Foldseek's structural alphabet. Each residue is assigned one of twenty discrete states based on how its Cα sits relative to its spatial (not sequential) neighbors. Aligning 3Di strings finds structural homologs roughly as well as full 3D superposition, but orders of magnitude faster.

Q: How big and how compact is the whole molecule?
A: Radius of gyration (Rg) is the root-mean-square distance of Cα atoms from their centroid — a single number for overall size and compactness. A globular domain of N residues has Rg ≈ 2.2·N^0.38 Å; an extended or disordered chain has a much larger Rg. The Cα contact count is the number of residue pairs whose Cα atoms are within 8 Å and are more than four positions apart in sequence — a standard proxy for tertiary packing density. The bounding box is the smallest axis-aligned box enclosing all Cα atoms.

Q: Which residues are in helices, strands, or loops?
A: DSSP 8-state secondary structure assigns each residue one of H (α-helix), G (3₁₀-helix), I (π-helix), E (extended β-strand), B (isolated β-bridge), T (hydrogen-bonded turn), S (bend), or '-' (coil). The assignment is computed from backbone hydrogen-bond geometry via the Kabsch–Sander algorithm.

Q: How mobile is each atom in the crystal?
A: Crystallographic B-factors measure how much each atom's electron density is smeared out, in Å². They rise in mobile loops and surface residues and fall in the buried interior. In AlphaFold models this column is repurposed to hold pLDDT instead.

Q: What if only a Cα trace is available?
A: P-SEA three-state annotation labels each residue as helix, strand, or coil based purely on the geometry of the Cα trace. It serves as a fallback when the full backbone (and thus DSSP) is unavailable.

Q: What family and function is it annotated with?
A: Database cross-references. InterPro integrates a dozen domain/family signature databases into unified entries with residue-range hits. GO terms attach function/process/location labels with evidence codes. CATH codes position the fold in a four-level structural taxonomy. Organism is the NCBI-taxonomy species name.

Q: Are the domains correctly placed relative to each other?
A: Predicted Aligned Error (PAE) is an AlphaFold confidence matrix: entry (i, j) is the expected error in the position of residue j, in ångströms, when the prediction is superimposed on the true structure at residue i. Low PAE within a block of residues means that block is internally rigid and well-predicted; high PAE between two blocks means their relative placement is uncertain even if each block individually is confident.

Q: What do the diagnostic plots show?
A: Three diagnostic plots accompany the record. The Cα contact map visualizes the tertiary structure as a 2D adjacency matrix (8 Å cutoff, sequence-local contacts suppressed). The Ramachandran plot shows the distribution of backbone (φ, ψ) torsions, with points in the α and β basins reflecting secondary structure content. The PAE plot shows AlphaFold's inter-residue confidence as a color matrix.

Q: What is the amino-acid chain?
A: Primary structure: the covalent order of the twenty standard amino acids along the backbone. Two proteins with the same sequence will (almost always) fold to the same structure; two with 30% identity often share a fold but not the details.

Q: What do the rendered images show?
A: The six renders are orthographic views along the three Cartesian axes in both directions. Representation (cartoon, sticks, or surface) and color scheme (sequence-rainbow or by-chain) vary across proteins so the training set covers all the common visualization conventions.